Protein AF-C1EE44-F1 (afdb_monomer)

Secondary structure (DSSP, 8-state):
-EEEEES--SS--HHHHHHHHHTTS--EEEEETTEEEEE-SSHHHHHHHHHHHHHHHHHH-EETTEES-EEEE--HHHHHHHHHHHHHHHHHHHHHHHHHHHHHHHHHHHHHHHHHHHHHHHHTT-------------------------------------------SSHHHHHHHHHHHHHHHHHHHHHHHHHHHHHHHHHHHHHHHHHHHHHHHHHHHHHHHSSSS----PPPPP-------

Solvent-accessible surface area (backbone atoms only — not comparable to full-atom values): 15273 Å² total; per-residue (Å²): 67,46,38,30,37,36,55,42,63,82,82,67,61,65,64,48,62,44,58,76,54,48,78,55,43,76,69,48,77,50,83,51,86,34,32,36,36,42,35,28,87,45,56,68,42,43,52,56,43,48,67,59,45,50,58,51,27,68,72,68,33,38,57,69,85,39,61,67,46,44,79,47,79,44,54,67,68,60,57,51,54,51,52,50,49,52,52,50,52,52,49,53,51,49,53,54,48,51,53,53,49,51,54,51,48,54,54,48,50,57,51,48,54,54,49,56,55,54,55,58,60,59,67,78,63,81,79,72,92,72,87,69,86,75,80,85,83,84,80,91,80,86,88,81,92,79,89,81,88,80,86,83,86,75,85,78,86,88,74,88,81,84,90,81,94,78,84,92,77,76,59,66,64,57,52,51,54,52,50,54,54,52,52,54,55,51,51,54,56,50,54,57,54,53,62,59,50,58,69,58,53,54,57,57,51,52,53,53,54,56,55,52,55,57,52,53,58,57,56,54,59,59,57,64,66,69,67,77,78,75,78,79,82,80,77,80,85,81,84,81,75,89,83,87,138

InterPro domains:
  IPR000504 RNA recognition motif domain [PF00076] (3-51)
  IPR000504 RNA recognition motif domain [PS50102] (1-85)
  IPR012677 Nucleotide-binding alpha-beta plait domain superfamily [G3DSA:3.30.70.330] (1-121)
  IPR035979 RNA-binding domain superfamily [SSF54928] (2-53)

Mean predicted aligned error: 18.76 Å

Sequence (245 aa):
MSIYIGGLPPHVDEDRIVDPFKKFGPVTCRLCAGFAFIDYPEQHMADVAMDHIRPAVANDGNLGGYPGVTLSWGKRSIVLKYQEELAEKKRRDREREERRDREREERRERKAARRRRRSRSREGHGGRSRSRDKSRGGRSRSRGRNGGDRGRSGARSSSSESSSESDSESDSESESRRRKKRRRRNKKRRRSRSASSSRGSGETRRRRKHRRHRKRRRRSRSRSRSRSRSRPRSRSPERTRDDGD

Radius of gyration: 39.66 Å; Cα contacts (8 Å, |Δi|>4): 123; chains: 1; bounding box: 123×47×98 Å

Organism: Micromonas commoda (strain RCC299 / NOUM17 / CCMP2709) (NCBI:txid296587)

Foldseek 3Di:
DKKKKFQFAQDDDPCLQCVLLPVLHDWDWDDDRGMIIIDDPDPVSVVVSCVPVVVVCVVVCDRSRRHVMDMDDDDPVVVVVVVVVVVVVVVVVVVVVVVVVVVVVVVVVVVVVVVVVVVVVVVVPPPDPPPDDDDDDDDDDDDDDDDDDDDDDDDDDDDDDDDDDDDPDPCPVVVVVVVVVVVVVVVVVVVVVVVVVVVPPVVVVVVVVVVVVVVVVVVVVVVVVVVPPDDPDDDDDDDDDDDDD

Nearest PDB structures (foldseek)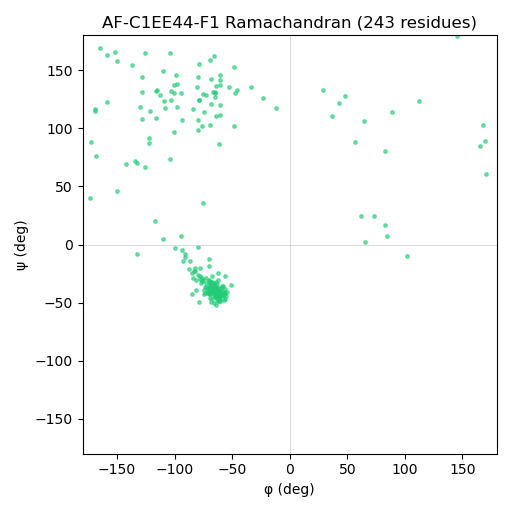:
  5lxy-assembly4_G  TM=7.646E-01  e=4.836E-03  Homo sapiens
  1lxn-assembly1_A  TM=4.469E-01  e=4.764E-02  Methanothermobacter thermautotrophicus
  8ee6-assembly1_A  TM=5.371E-01  e=2.441E-01  Homo sapiens
  8eeb-assembly1_A  TM=4.913E-01  e=2.782E-01  Homo sapiens
  3ig1-assembly1_B  TM=4.604E-01  e=8.452E-01  Human immunodeficiency virus type 1 BH10

pLDDT: mean 75.3, std 20.46, range [38.09, 98.38]

Structure (mmCIF, N/CA/C/O backbone):
data_AF-C1EE44-F1
#
_entry.id   AF-C1EE44-F1
#
loop_
_atom_site.group_PDB
_atom_site.id
_atom_site.type_symbol
_atom_site.label_atom_id
_atom_site.label_alt_id
_atom_site.label_comp_id
_atom_site.label_asym_id
_atom_site.label_entity_id
_atom_site.label_seq_id
_atom_site.pdbx_PDB_ins_code
_atom_site.Cartn_x
_atom_site.Cartn_y
_atom_site.Cartn_z
_atom_site.occupancy
_atom_site.B_iso_or_equiv
_atom_site.auth_seq_id
_atom_site.auth_comp_id
_atom_site.auth_asym_id
_atom_site.auth_atom_id
_atom_site.pdbx_PDB_model_num
ATOM 1 N N . MET A 1 1 ? 12.782 10.073 -14.402 1.00 91.06 1 MET A N 1
ATOM 2 C CA . MET A 1 1 ? 11.612 9.831 -15.291 1.00 91.06 1 MET A CA 1
ATOM 3 C C . MET A 1 1 ? 10.991 8.488 -14.920 1.00 91.06 1 MET A C 1
ATOM 5 O O . MET A 1 1 ? 11.724 7.642 -14.420 1.00 91.06 1 MET A O 1
ATOM 9 N N . S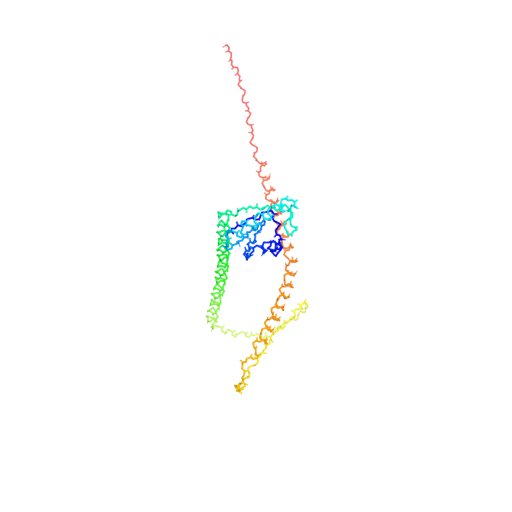ER A 1 2 ? 9.681 8.294 -15.109 1.00 93.56 2 SER A N 1
ATOM 10 C CA . SER A 1 2 ? 8.981 7.077 -14.657 1.00 93.56 2 SER A CA 1
ATOM 11 C C . SER A 1 2 ? 8.444 6.260 -15.833 1.00 93.56 2 SER A C 1
ATOM 13 O O . SER A 1 2 ? 7.765 6.807 -16.703 1.00 93.56 2 SER A O 1
ATOM 15 N N . ILE A 1 3 ? 8.679 4.951 -15.827 1.00 96.44 3 ILE A N 1
ATOM 16 C CA . ILE A 1 3 ? 8.092 3.981 -16.760 1.00 96.44 3 ILE A CA 1
ATOM 17 C C . ILE A 1 3 ? 6.929 3.280 -16.052 1.00 96.44 3 ILE A C 1
ATOM 19 O O . ILE A 1 3 ? 7.074 2.826 -14.918 1.00 96.44 3 ILE A O 1
ATOM 23 N N . TYR A 1 4 ? 5.770 3.209 -16.704 1.00 96.38 4 TYR A N 1
ATOM 24 C CA . TYR A 1 4 ? 4.595 2.479 -16.231 1.00 96.38 4 TYR A CA 1
ATOM 25 C C . TYR A 1 4 ? 4.554 1.075 -16.832 1.00 96.38 4 TYR A C 1
ATOM 27 O O . TYR A 1 4 ? 4.622 0.903 -18.051 1.00 96.38 4 TYR A O 1
ATOM 35 N N . ILE A 1 5 ? 4.366 0.091 -15.957 1.00 96.38 5 ILE A N 1
ATOM 36 C CA . ILE A 1 5 ? 4.226 -1.325 -16.284 1.00 96.38 5 ILE A CA 1
ATOM 37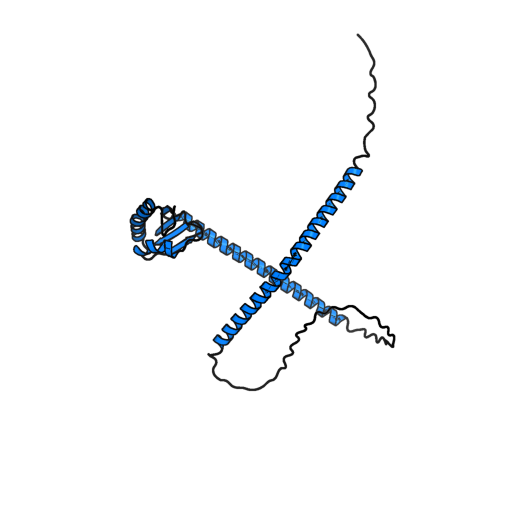 C C . ILE A 1 5 ? 2.820 -1.761 -15.867 1.00 96.38 5 ILE A C 1
ATOM 39 O O . ILE A 1 5 ? 2.525 -1.834 -14.677 1.00 96.38 5 ILE A O 1
ATOM 43 N N . GLY A 1 6 ? 1.944 -2.026 -16.832 1.00 95.44 6 GLY A N 1
ATOM 44 C CA . GLY A 1 6 ? 0.571 -2.497 -16.612 1.00 95.44 6 GLY A CA 1
ATOM 45 C C . GLY A 1 6 ? 0.403 -3.990 -16.899 1.00 95.44 6 GLY A C 1
ATOM 46 O O . GLY A 1 6 ? 1.250 -4.595 -17.550 1.00 95.44 6 GLY A O 1
ATOM 47 N N . GLY A 1 7 ? -0.702 -4.580 -16.432 1.00 94.81 7 GLY A N 1
ATOM 48 C CA . GLY A 1 7 ? -1.042 -5.985 -16.713 1.00 94.81 7 GLY A CA 1
ATOM 49 C C . GLY A 1 7 ? -0.355 -7.001 -15.796 1.00 94.81 7 GLY A C 1
ATOM 50 O O . GLY A 1 7 ? -0.313 -8.188 -16.101 1.00 94.81 7 GLY A O 1
ATOM 51 N N . LEU A 1 8 ? 0.186 -6.554 -14.663 1.00 95.75 8 LEU A N 1
ATOM 52 C CA . LEU A 1 8 ? 0.893 -7.420 -13.724 1.00 95.75 8 LEU A CA 1
ATOM 53 C C . LEU A 1 8 ? -0.089 -8.211 -12.835 1.00 95.75 8 LEU A C 1
ATOM 55 O O . LEU A 1 8 ? -1.116 -7.668 -12.424 1.00 95.75 8 LEU A O 1
ATOM 59 N N . PRO A 1 9 ? 0.203 -9.473 -12.469 1.00 94.06 9 PRO A N 1
ATOM 60 C CA . PRO A 1 9 ? -0.603 -10.189 -11.483 1.00 94.06 9 PRO A CA 1
ATOM 61 C C . PRO A 1 9 ? -0.517 -9.554 -10.075 1.00 94.06 9 PRO A C 1
ATOM 63 O O . PRO A 1 9 ? 0.397 -8.789 -9.773 1.00 94.06 9 PRO A O 1
ATOM 66 N N . PRO A 1 10 ? -1.452 -9.865 -9.154 1.00 89.44 10 PRO A N 1
ATOM 67 C CA . PRO A 1 10 ? -1.475 -9.273 -7.808 1.00 89.44 10 PRO A CA 1
ATOM 68 C C . PRO A 1 10 ? -0.330 -9.740 -6.890 1.00 89.44 10 PRO A C 1
ATOM 70 O O . PRO A 1 10 ? -0.128 -9.166 -5.820 1.00 89.44 10 PRO A O 1
ATOM 73 N N . HIS A 1 11 ? 0.391 -10.793 -7.277 1.00 91.19 11 HIS A N 1
ATOM 74 C CA . HIS A 1 11 ? 1.482 -11.402 -6.516 1.00 91.19 11 HIS A CA 1
ATOM 75 C C . HIS A 1 11 ? 2.737 -11.470 -7.383 1.00 91.19 11 HIS A C 1
ATOM 77 O O . HIS A 1 11 ? 3.157 -12.548 -7.798 1.00 91.19 11 HIS A O 1
ATOM 83 N N . VAL A 1 12 ? 3.279 -10.300 -7.709 1.00 94.50 12 VAL A N 1
ATOM 84 C CA . VAL A 1 12 ? 4.524 -10.190 -8.469 1.00 94.50 12 VAL A CA 1
ATOM 85 C C . VAL A 1 12 ? 5.698 -9.962 -7.533 1.00 94.50 12 VAL A C 1
ATOM 87 O O . VAL A 1 12 ? 5.599 -9.180 -6.587 1.00 94.50 12 VAL A O 1
ATOM 90 N N . ASP A 1 13 ? 6.800 -10.642 -7.829 1.00 95.38 13 ASP A N 1
ATOM 91 C CA . ASP A 1 13 ? 8.081 -10.434 -7.173 1.00 95.38 13 ASP A CA 1
ATOM 92 C C . ASP A 1 13 ? 8.754 -9.187 -7.757 1.00 95.38 13 ASP A C 1
ATOM 94 O O . ASP A 1 13 ? 8.960 -9.085 -8.969 1.00 95.38 13 ASP A O 1
ATOM 98 N N . GLU A 1 14 ? 9.106 -8.239 -6.889 1.00 95.69 14 GLU A N 1
ATOM 99 C CA . GLU A 1 14 ? 9.746 -6.979 -7.278 1.00 95.69 14 GLU A CA 1
ATOM 100 C C . GLU A 1 14 ? 11.060 -7.222 -8.029 1.00 95.69 14 GLU A C 1
ATOM 102 O O . GLU A 1 14 ? 11.273 -6.635 -9.088 1.00 95.69 14 GLU A O 1
ATOM 107 N N . ASP A 1 15 ? 11.886 -8.155 -7.552 1.00 96.19 15 ASP A N 1
ATOM 108 C CA . ASP A 1 15 ? 13.186 -8.470 -8.151 1.00 96.19 15 ASP A CA 1
ATOM 109 C C . ASP A 1 15 ? 13.059 -8.901 -9.618 1.00 96.19 15 ASP A C 1
ATOM 111 O O . ASP A 1 15 ? 13.807 -8.432 -10.473 1.00 96.19 15 ASP A O 1
ATOM 115 N N . ARG A 1 16 ? 12.033 -9.696 -9.953 1.00 95.19 16 ARG A N 1
ATOM 116 C CA . ARG A 1 16 ? 11.800 -10.170 -11.328 1.00 95.19 16 ARG A CA 1
ATOM 117 C C . ARG A 1 16 ? 11.444 -9.053 -12.297 1.00 95.19 16 ARG A C 1
AT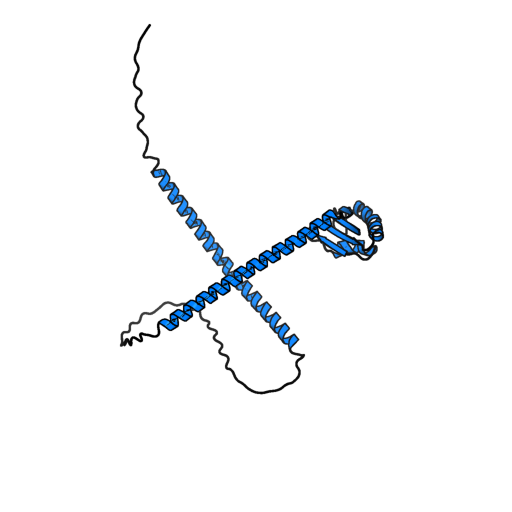OM 119 O O . ARG A 1 16 ? 11.774 -9.146 -13.478 1.00 95.19 16 ARG A O 1
ATOM 126 N N . ILE A 1 17 ? 10.744 -8.025 -11.816 1.00 96.19 17 ILE A N 1
ATOM 127 C CA . ILE A 1 17 ? 10.472 -6.836 -12.625 1.00 96.19 17 ILE A CA 1
ATOM 128 C C . ILE A 1 17 ? 11.736 -6.001 -12.737 1.00 96.19 17 ILE A C 1
ATOM 130 O O . ILE A 1 17 ? 12.012 -5.490 -13.808 1.00 96.19 17 ILE A O 1
ATOM 134 N N . VAL A 1 18 ? 12.476 -5.832 -11.644 1.00 97.06 18 VAL A N 1
ATOM 135 C CA . VAL A 1 18 ? 13.564 -4.859 -11.539 1.00 97.06 18 VAL A CA 1
ATOM 136 C C . VAL A 1 18 ? 14.837 -5.315 -12.255 1.00 97.06 18 VAL A C 1
ATOM 138 O O . VAL A 1 18 ? 15.556 -4.483 -12.809 1.00 97.06 18 VAL A O 1
ATOM 141 N N . ASP A 1 19 ? 15.119 -6.615 -12.284 1.00 96.69 19 ASP A N 1
ATOM 142 C CA . ASP A 1 19 ? 16.362 -7.166 -12.834 1.00 96.69 19 ASP A CA 1
ATOM 143 C C . ASP A 1 19 ? 16.630 -6.800 -14.308 1.00 96.69 19 ASP A C 1
ATOM 145 O O . ASP A 1 19 ? 17.756 -6.396 -14.615 1.00 96.69 19 ASP A O 1
ATOM 149 N N . PRO A 1 20 ? 15.643 -6.834 -15.227 1.00 96.12 20 PRO A N 1
ATOM 150 C CA . PRO A 1 20 ? 15.817 -6.317 -16.585 1.00 96.12 20 PRO A CA 1
ATOM 151 C C . PRO A 1 20 ? 16.196 -4.830 -16.647 1.00 96.12 20 PRO A C 1
ATOM 153 O O . PRO A 1 20 ? 16.980 -4.439 -17.508 1.00 96.12 20 PRO A O 1
ATOM 156 N N . PHE A 1 21 ? 15.670 -4.007 -15.736 1.00 97.12 21 PHE A N 1
ATOM 157 C CA . PHE A 1 21 ? 15.845 -2.549 -15.745 1.00 97.12 21 PHE A CA 1
ATOM 158 C C . PHE A 1 21 ? 17.154 -2.099 -15.086 1.00 97.12 21 PHE A C 1
ATOM 160 O O . PHE A 1 21 ? 17.732 -1.095 -15.507 1.00 97.12 21 PHE A O 1
ATOM 167 N N . LYS A 1 22 ? 17.668 -2.861 -14.109 1.00 97.06 22 LYS A N 1
ATOM 168 C CA . LYS A 1 22 ? 18.960 -2.596 -13.443 1.00 97.06 22 LYS A CA 1
ATOM 169 C C . LYS A 1 22 ? 20.136 -2.504 -14.421 1.00 97.06 22 LYS A C 1
ATOM 171 O O . LYS A 1 22 ? 21.109 -1.818 -14.129 1.00 97.06 22 LYS A O 1
ATOM 176 N N . LYS A 1 23 ? 20.050 -3.165 -15.582 1.00 97.06 23 LYS A N 1
ATOM 177 C CA . LYS A 1 23 ? 21.093 -3.139 -16.623 1.00 97.06 23 LYS A CA 1
ATOM 178 C C . LYS A 1 23 ? 21.334 -1.743 -17.206 1.00 97.06 23 LYS A C 1
ATOM 180 O O . LYS A 1 23 ? 22.420 -1.484 -17.704 1.00 97.06 23 LYS A O 1
ATOM 185 N N . PHE A 1 24 ? 20.335 -0.865 -17.132 1.00 97.31 24 PHE A N 1
ATOM 186 C CA . PHE A 1 24 ? 20.379 0.481 -17.706 1.00 97.31 24 PHE A CA 1
ATOM 187 C C . PHE A 1 24 ? 20.693 1.572 -16.670 1.00 97.31 24 PHE A C 1
ATOM 189 O O . PHE A 1 24 ? 20.804 2.738 -17.032 1.00 97.31 24 PHE A O 1
ATOM 196 N N . GLY A 1 25 ? 20.826 1.217 -15.387 1.00 96.88 25 GLY A N 1
ATOM 197 C CA . GLY A 1 25 ? 21.155 2.160 -14.318 1.00 96.88 25 GLY A CA 1
ATOM 198 C C . GLY A 1 25 ? 20.488 1.834 -12.977 1.00 96.88 25 GLY A C 1
ATOM 199 O O . GLY A 1 25 ? 19.731 0.864 -12.866 1.00 96.88 25 GLY A O 1
ATOM 200 N N . PRO A 1 26 ? 20.753 2.644 -11.934 1.00 97.31 26 PRO A N 1
ATOM 201 C CA . PRO A 1 26 ? 20.081 2.515 -10.648 1.00 97.31 26 PRO A CA 1
ATOM 202 C C . PRO A 1 26 ? 18.594 2.853 -10.791 1.00 97.31 26 PRO A C 1
ATOM 204 O O . PRO A 1 26 ? 18.223 3.887 -11.348 1.00 97.31 26 PRO A O 1
ATOM 207 N N . VAL A 1 27 ? 17.740 1.982 -10.257 1.00 97.38 27 VAL A N 1
ATOM 208 C CA . VAL A 1 27 ? 16.283 2.082 -10.390 1.00 97.38 27 VAL A CA 1
ATOM 209 C C . VAL A 1 27 ? 15.595 2.006 -9.040 1.00 97.38 27 VAL A C 1
ATOM 211 O O . VAL A 1 27 ? 16.000 1.248 -8.160 1.00 97.38 27 VAL A O 1
ATOM 214 N N . THR A 1 28 ? 14.516 2.770 -8.893 1.00 96.69 28 THR A N 1
ATOM 215 C CA . THR A 1 28 ? 13.577 2.630 -7.776 1.00 96.69 28 THR A CA 1
ATOM 216 C C . THR A 1 28 ? 12.276 2.047 -8.307 1.00 96.69 28 THR A C 1
ATOM 218 O O . THR A 1 28 ? 11.675 2.607 -9.223 1.00 96.69 28 THR A O 1
ATOM 221 N N . CYS A 1 29 ? 11.834 0.924 -7.745 1.00 95.88 29 CYS A N 1
ATOM 222 C CA . CYS A 1 29 ? 10.582 0.286 -8.131 1.00 95.88 29 CYS A CA 1
ATOM 223 C C . CYS A 1 29 ? 9.478 0.616 -7.132 1.00 95.88 29 CYS A C 1
ATOM 225 O O . CYS A 1 29 ? 9.673 0.606 -5.917 1.00 95.88 29 CYS A O 1
ATOM 227 N N . ARG A 1 30 ? 8.288 0.909 -7.651 1.00 94.12 30 ARG A N 1
ATOM 228 C CA . ARG A 1 30 ? 7.075 1.101 -6.858 1.00 94.12 30 ARG A CA 1
ATOM 229 C C . ARG A 1 30 ? 6.023 0.114 -7.332 1.00 94.12 30 ARG A C 1
ATOM 231 O O . ARG A 1 30 ? 5.261 0.394 -8.260 1.00 94.12 30 ARG A O 1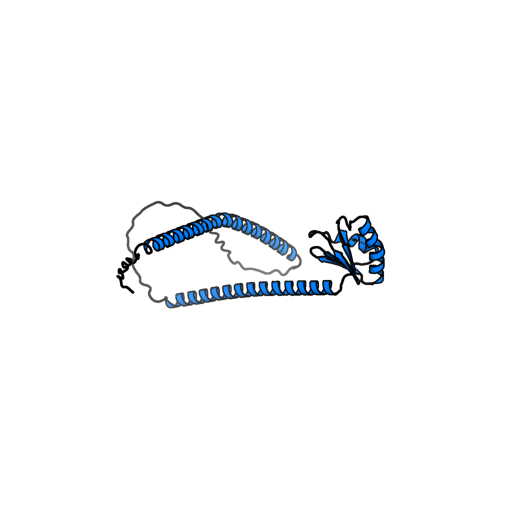
ATOM 238 N N . LEU A 1 31 ? 5.992 -1.048 -6.683 1.00 94.44 31 LEU A N 1
ATOM 239 C CA . LEU A 1 31 ? 5.031 -2.106 -6.974 1.00 94.44 31 LEU A CA 1
ATOM 240 C C . LEU A 1 31 ? 3.645 -1.756 -6.416 1.00 94.44 31 LEU A C 1
ATOM 242 O O . LEU A 1 31 ? 3.490 -1.413 -5.241 1.00 94.44 31 LEU A O 1
ATOM 246 N N . CYS A 1 32 ? 2.625 -1.868 -7.261 1.00 90.75 32 CYS A N 1
ATOM 247 C CA . CYS A 1 32 ? 1.224 -1.679 -6.908 1.00 90.75 32 CYS A CA 1
ATOM 248 C C . CYS A 1 32 ? 0.412 -2.914 -7.331 1.00 90.75 32 CYS A C 1
ATOM 250 O O . CYS A 1 32 ? 0.863 -3.754 -8.108 1.00 90.75 32 CYS A O 1
ATOM 252 N N . ALA A 1 33 ? -0.808 -3.057 -6.813 1.00 90.19 33 ALA A N 1
ATOM 253 C CA . ALA A 1 33 ? -1.664 -4.179 -7.188 1.00 90.19 33 ALA A CA 1
ATOM 254 C C . ALA A 1 33 ? -2.124 -4.034 -8.650 1.00 90.19 33 ALA A C 1
ATOM 256 O O . ALA A 1 33 ? -3.024 -3.246 -8.936 1.00 90.19 33 ALA A O 1
ATOM 257 N N . GLY A 1 34 ? -1.509 -4.793 -9.561 1.00 93.50 34 GLY A N 1
ATOM 258 C CA . GLY A 1 34 ? -1.857 -4.807 -10.987 1.00 93.50 34 GLY A CA 1
ATOM 259 C C . GLY A 1 34 ? -0.922 -4.015 -11.907 1.00 93.50 34 GLY A C 1
ATOM 260 O O . GLY A 1 34 ? -1.037 -4.112 -13.129 1.00 93.50 34 GLY A O 1
ATOM 261 N N . PHE A 1 35 ? -0.010 -3.219 -11.344 1.00 95.00 35 PHE A N 1
ATOM 262 C CA . PHE A 1 35 ? 0.911 -2.378 -12.108 1.00 95.00 35 PHE A CA 1
ATOM 263 C C . PHE A 1 35 ? 2.145 -1.993 -11.284 1.00 95.00 35 PHE A C 1
ATOM 265 O O . PHE A 1 35 ? 2.139 -2.078 -10.058 1.00 95.00 35 PHE A O 1
ATOM 272 N N . ALA A 1 36 ? 3.198 -1.530 -11.946 1.00 96.12 36 ALA A N 1
ATOM 273 C CA . ALA A 1 36 ? 4.413 -1.047 -11.307 1.00 96.12 36 ALA A CA 1
ATOM 274 C C . ALA A 1 36 ? 4.904 0.240 -11.971 1.00 96.12 36 ALA A C 1
ATOM 276 O O . ALA A 1 36 ? 4.630 0.495 -13.146 1.00 96.12 36 ALA A O 1
ATOM 277 N N . PHE A 1 37 ? 5.644 1.039 -11.208 1.00 96.31 37 PHE A N 1
ATOM 278 C CA . PHE A 1 37 ? 6.406 2.165 -11.734 1.00 96.31 37 PHE A CA 1
ATOM 279 C C . PHE A 1 37 ? 7.896 1.933 -11.516 1.00 96.31 37 PHE A C 1
ATOM 281 O O . PHE A 1 37 ? 8.302 1.593 -10.405 1.00 96.31 37 PHE A O 1
ATOM 288 N N . ILE A 1 38 ? 8.689 2.149 -12.562 1.00 97.06 38 ILE A N 1
ATOM 289 C CA . ILE A 1 38 ? 10.151 2.150 -12.497 1.00 97.06 38 ILE A CA 1
ATOM 290 C C . ILE A 1 38 ? 10.629 3.584 -12.662 1.00 97.06 38 ILE A C 1
ATOM 292 O O . ILE A 1 38 ? 10.380 4.207 -13.694 1.00 97.06 38 ILE A O 1
ATOM 296 N N . ASP A 1 39 ? 11.291 4.109 -11.639 1.00 96.31 39 ASP A N 1
ATOM 297 C CA . ASP A 1 39 ? 11.861 5.447 -11.648 1.00 96.31 39 ASP A CA 1
ATOM 298 C C . ASP A 1 39 ? 13.369 5.380 -11.867 1.00 96.31 39 ASP A C 1
ATOM 300 O O . ASP A 1 39 ? 14.092 4.755 -11.087 1.00 96.31 39 ASP A O 1
ATOM 304 N N . TYR A 1 40 ? 13.826 6.082 -12.902 1.00 97.38 40 TYR A N 1
ATOM 305 C CA . TYR A 1 40 ? 15.238 6.381 -13.119 1.00 97.38 40 TYR A CA 1
ATOM 306 C C . TYR A 1 40 ? 15.569 7.792 -12.623 1.00 97.38 40 TYR A C 1
ATOM 308 O O . TYR A 1 40 ? 14.724 8.695 -12.773 1.00 97.38 40 TYR A O 1
ATOM 316 N N . PRO A 1 41 ? 16.786 8.009 -12.084 1.00 96.88 41 PRO A N 1
ATOM 317 C CA . PRO A 1 41 ? 17.240 9.340 -11.688 1.00 96.88 41 PRO A CA 1
ATOM 318 C C . PRO A 1 41 ? 17.338 10.269 -12.899 1.00 96.88 41 PRO A C 1
ATOM 320 O O . PRO A 1 41 ? 16.876 11.406 -12.844 1.00 96.88 41 PRO A O 1
ATOM 323 N N . GLU A 1 42 ? 17.843 9.754 -14.019 1.00 97.44 42 GLU A N 1
ATOM 324 C CA . GLU A 1 42 ? 18.053 10.512 -15.246 1.00 97.44 42 GLU A CA 1
ATOM 325 C C . GLU A 1 42 ? 17.074 10.095 -16.346 1.00 97.44 42 GLU A C 1
ATOM 327 O O . GLU A 1 42 ? 16.614 8.953 -16.400 1.00 97.44 42 GLU A O 1
ATOM 332 N N . GLN A 1 43 ? 16.714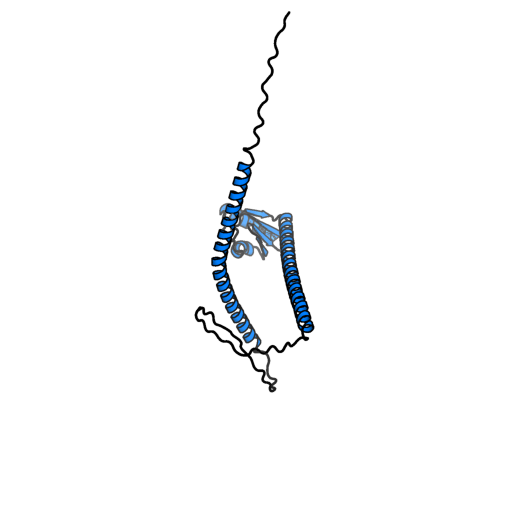 11.040 -17.218 1.00 95.38 43 GLN A N 1
ATOM 333 C CA . GLN A 1 43 ? 15.773 10.777 -18.310 1.00 95.38 43 GLN A CA 1
ATOM 334 C C . GLN A 1 43 ? 16.387 9.876 -19.385 1.00 95.38 43 GLN A C 1
ATOM 336 O O . GLN A 1 43 ? 15.741 8.919 -19.798 1.00 95.38 43 GLN A O 1
ATOM 341 N N . HIS A 1 44 ? 17.647 10.125 -19.749 1.00 97.25 44 HIS A N 1
ATOM 342 C CA . HIS A 1 44 ? 18.342 9.377 -20.793 1.00 97.25 44 HIS A CA 1
ATOM 343 C C . HIS A 1 44 ? 18.369 7.861 -20.506 1.00 97.25 44 HIS A C 1
ATOM 345 O O . HIS A 1 44 ? 18.164 7.055 -21.406 1.00 97.25 44 HIS A O 1
ATOM 351 N N . MET A 1 45 ? 18.537 7.459 -19.237 1.00 97.75 45 MET A N 1
ATOM 352 C CA . MET A 1 45 ? 18.517 6.048 -18.825 1.00 97.75 45 MET A CA 1
ATOM 353 C C . MET A 1 45 ? 17.148 5.400 -19.054 1.00 97.75 45 MET A C 1
ATOM 355 O O . MET A 1 45 ? 17.065 4.241 -19.457 1.00 97.75 45 MET A O 1
ATOM 359 N N . ALA A 1 46 ? 16.068 6.146 -18.801 1.00 97.06 46 ALA A N 1
ATOM 360 C CA . ALA A 1 46 ? 14.711 5.658 -19.012 1.00 97.06 46 ALA A CA 1
ATOM 361 C C . ALA A 1 46 ? 14.384 5.511 -20.504 1.00 97.06 46 ALA A C 1
ATOM 363 O O . ALA A 1 46 ? 13.693 4.563 -20.871 1.00 97.06 46 ALA A O 1
ATOM 364 N N . ASP A 1 47 ? 14.885 6.425 -21.341 1.00 97.19 47 ASP A N 1
ATOM 365 C CA . ASP A 1 47 ? 14.721 6.378 -22.798 1.00 97.19 47 ASP A CA 1
ATOM 366 C C . ASP A 1 47 ? 15.421 5.136 -23.369 1.00 97.19 47 ASP A C 1
ATOM 368 O O . ASP A 1 47 ? 14.765 4.291 -23.977 1.00 97.19 47 ASP A O 1
ATOM 372 N N . VAL A 1 48 ? 16.700 4.930 -23.027 1.00 97.94 48 VAL A N 1
ATOM 373 C CA . VAL A 1 48 ? 17.468 3.737 -23.434 1.00 97.94 48 VAL A CA 1
ATOM 374 C C . VAL A 1 48 ? 16.796 2.445 -22.950 1.00 97.94 48 VAL A C 1
ATOM 376 O O . VAL A 1 48 ? 16.656 1.485 -23.709 1.00 97.94 48 VAL A O 1
ATOM 379 N N . ALA A 1 49 ? 16.325 2.408 -21.699 1.00 97.75 49 ALA A N 1
ATOM 380 C CA . ALA A 1 49 ? 15.613 1.245 -21.174 1.00 97.75 49 ALA A CA 1
ATOM 381 C C . ALA A 1 49 ? 14.310 0.961 -21.946 1.00 97.75 49 ALA A C 1
ATOM 383 O O . ALA A 1 49 ? 14.014 -0.199 -22.244 1.00 97.75 49 ALA A O 1
ATOM 384 N N . MET A 1 50 ? 13.531 1.992 -22.290 1.00 96.88 50 MET A N 1
ATOM 385 C CA . MET A 1 50 ? 12.305 1.829 -23.078 1.00 96.88 50 MET A CA 1
ATOM 386 C C . MET A 1 50 ? 12.591 1.347 -24.498 1.00 96.88 50 MET A C 1
ATOM 388 O O . MET A 1 50 ? 11.876 0.462 -24.971 1.00 96.88 50 MET A O 1
ATOM 392 N N . ASP A 1 51 ? 13.634 1.863 -25.145 1.00 97.56 51 ASP A N 1
ATOM 393 C CA . ASP A 1 51 ? 13.999 1.489 -26.514 1.00 97.56 51 ASP A CA 1
ATOM 394 C C . ASP A 1 51 ? 14.422 0.019 -26.620 1.00 97.56 51 ASP A C 1
ATOM 396 O O . ASP A 1 51 ? 14.069 -0.657 -27.585 1.00 97.56 51 ASP A O 1
ATOM 400 N N . HIS A 1 52 ? 15.098 -0.519 -25.600 1.00 96.81 52 HIS A N 1
ATOM 401 C CA . HIS A 1 52 ? 15.507 -1.926 -25.581 1.00 96.81 52 HIS A CA 1
ATOM 402 C C . HIS A 1 52 ? 14.422 -2.884 -25.069 1.00 96.81 52 HIS A C 1
ATOM 404 O O . HIS A 1 52 ? 14.238 -3.967 -25.628 1.00 96.81 52 HIS A O 1
ATOM 410 N N . ILE A 1 53 ? 13.702 -2.530 -24.000 1.00 96.44 53 ILE A N 1
ATOM 411 C CA . ILE A 1 53 ? 12.777 -3.463 -23.336 1.00 96.44 53 ILE A CA 1
ATOM 412 C C . ILE A 1 53 ? 11.432 -3.529 -24.062 1.00 96.44 53 ILE A C 1
ATOM 414 O O . ILE A 1 53 ? 10.845 -4.604 -24.177 1.00 96.44 53 ILE A O 1
ATOM 418 N N . ARG A 1 54 ? 10.918 -2.401 -24.561 1.00 95.31 54 ARG A N 1
ATOM 419 C CA . ARG A 1 54 ? 9.604 -2.358 -25.213 1.00 95.31 54 ARG A CA 1
ATOM 420 C C . ARG A 1 54 ? 9.478 -3.316 -26.408 1.00 95.31 54 ARG A C 1
ATOM 422 O O . ARG A 1 54 ? 8.475 -4.029 -26.436 1.00 95.31 54 ARG A O 1
ATOM 429 N N . PRO A 1 55 ? 10.428 -3.383 -27.364 1.00 95.69 55 PRO A N 1
ATOM 430 C CA . PRO A 1 55 ? 10.336 -4.348 -28.459 1.00 95.69 55 PRO A CA 1
ATOM 431 C C . PRO A 1 55 ? 10.477 -5.795 -27.972 1.00 95.69 55 PRO A C 1
ATOM 433 O O . PRO A 1 55 ? 9.742 -6.657 -28.441 1.00 95.69 55 PRO A O 1
ATOM 436 N N . ALA A 1 56 ? 11.340 -6.063 -26.985 1.00 93.31 56 ALA A N 1
ATOM 437 C CA . ALA A 1 56 ? 11.488 -7.403 -26.412 1.00 93.31 56 ALA A CA 1
ATOM 438 C C . ALA A 1 56 ? 10.173 -7.902 -25.785 1.00 93.31 56 ALA A C 1
ATOM 440 O O . ALA A 1 56 ? 9.725 -9.010 -26.063 1.00 93.31 56 ALA A O 1
ATOM 441 N N . VAL A 1 57 ? 9.492 -7.049 -25.014 1.00 93.81 57 VAL A N 1
ATOM 442 C CA . VAL A 1 57 ? 8.191 -7.386 -24.415 1.00 93.81 57 VAL A CA 1
ATOM 443 C C . VAL A 1 57 ? 7.087 -7.506 -25.463 1.00 93.81 57 VAL A C 1
ATOM 445 O O . VAL A 1 57 ? 6.184 -8.317 -25.286 1.00 93.81 57 VAL A O 1
ATOM 448 N N . ALA A 1 58 ? 7.140 -6.742 -26.556 1.00 91.25 58 ALA A N 1
ATOM 449 C CA . ALA A 1 58 ? 6.175 -6.878 -27.647 1.00 91.25 58 ALA A CA 1
ATOM 450 C C . ALA A 1 58 ? 6.313 -8.221 -28.386 1.00 91.25 58 ALA A C 1
ATOM 452 O O . ALA A 1 58 ? 5.300 -8.800 -28.771 1.00 91.25 58 ALA A O 1
ATOM 453 N N . ASN A 1 59 ? 7.543 -8.718 -28.547 1.00 91.12 59 ASN A N 1
ATOM 454 C CA . ASN A 1 59 ? 7.825 -9.974 -29.242 1.00 91.12 59 ASN A CA 1
ATOM 455 C C . ASN A 1 59 ? 7.545 -11.198 -28.363 1.00 91.12 59 ASN A C 1
ATOM 457 O O . ASN A 1 59 ? 6.833 -12.109 -28.777 1.00 91.12 59 ASN A O 1
ATOM 461 N N . ASP A 1 60 ? 8.069 -11.203 -27.137 1.00 89.56 60 ASP A N 1
ATOM 462 C CA . ASP A 1 60 ? 7.964 -12.359 -26.240 1.00 89.56 60 ASP A CA 1
ATOM 463 C C . ASP A 1 60 ? 6.664 -12.350 -25.423 1.00 89.56 60 ASP A C 1
ATOM 465 O O . ASP A 1 60 ? 6.318 -13.339 -24.775 1.00 89.56 60 ASP A O 1
ATOM 469 N N . GLY A 1 61 ? 5.964 -11.210 -25.385 1.00 84.69 61 GLY A N 1
ATOM 470 C CA . GLY A 1 61 ? 4.768 -10.992 -24.569 1.00 84.69 61 GLY A CA 1
ATOM 471 C C . GLY A 1 61 ? 5.025 -11.024 -23.060 1.00 84.69 61 GLY A C 1
ATOM 472 O O . GLY A 1 61 ? 4.076 -10.900 -22.282 1.00 84.69 61 GLY A O 1
ATOM 473 N N . ASN A 1 62 ? 6.284 -11.194 -22.645 1.00 90.88 62 ASN A N 1
ATOM 474 C CA . ASN A 1 62 ? 6.663 -11.573 -21.294 1.00 90.88 62 ASN A CA 1
ATOM 475 C C . ASN A 1 62 ? 7.707 -10.610 -20.719 1.00 90.88 62 ASN A C 1
ATOM 477 O O . ASN A 1 62 ? 8.750 -10.373 -21.320 1.00 90.88 62 ASN A O 1
ATOM 481 N N . LEU A 1 63 ? 7.472 -10.120 -19.500 1.00 93.69 63 LEU A N 1
ATOM 482 C CA . LEU A 1 63 ? 8.457 -9.360 -18.725 1.00 93.69 63 LEU A CA 1
ATOM 483 C C . LEU A 1 63 ? 8.710 -10.084 -17.401 1.00 93.69 63 LEU A C 1
ATOM 485 O O . LEU A 1 63 ? 7.794 -10.235 -16.596 1.00 93.69 63 LEU A O 1
ATOM 489 N N . GLY A 1 64 ? 9.928 -10.588 -17.183 1.00 89.06 64 GLY A N 1
ATOM 490 C CA . GLY A 1 64 ? 10.263 -11.328 -15.954 1.00 89.06 64 GLY A CA 1
ATOM 491 C C . GLY A 1 64 ? 9.449 -12.620 -15.755 1.00 89.06 64 GLY A C 1
ATOM 492 O O . GLY A 1 64 ? 9.250 -13.067 -14.625 1.00 89.06 64 GLY A O 1
ATOM 493 N N . GLY A 1 65 ? 8.942 -13.202 -16.849 1.00 92.44 65 GLY A N 1
ATOM 494 C CA . GLY A 1 65 ? 8.068 -14.379 -16.833 1.00 92.44 65 GLY A CA 1
ATOM 495 C C . GLY A 1 65 ? 6.580 -14.077 -16.617 1.00 92.44 65 GLY A C 1
ATOM 496 O O . GLY A 1 65 ? 5.802 -15.014 -16.449 1.00 92.44 65 GLY A O 1
ATOM 497 N N . TYR A 1 66 ? 6.172 -12.804 -16.619 1.00 93.69 66 TYR A N 1
ATOM 498 C CA . TYR A 1 66 ? 4.764 -12.410 -16.558 1.00 93.69 66 TYR A CA 1
ATOM 499 C C . TYR A 1 66 ? 4.233 -12.088 -17.962 1.00 93.69 66 TYR A C 1
ATOM 501 O O . TYR A 1 66 ? 4.763 -11.163 -18.585 1.00 93.69 66 TYR A O 1
ATOM 509 N N . PRO A 1 67 ? 3.218 -12.821 -18.460 1.00 94.19 67 PRO A N 1
ATOM 510 C CA . PRO A 1 67 ? 2.645 -12.588 -19.781 1.00 94.19 67 PRO A CA 1
ATOM 511 C C . PRO A 1 67 ? 1.672 -11.406 -19.800 1.00 94.19 67 PRO A C 1
ATOM 513 O O . PRO A 1 67 ? 1.050 -11.085 -18.787 1.00 94.19 67 PRO A O 1
ATOM 516 N N . GLY A 1 68 ? 1.493 -10.799 -20.976 1.00 93.19 68 GLY A N 1
ATOM 517 C CA . GLY A 1 68 ? 0.474 -9.768 -21.216 1.00 93.19 68 GLY A CA 1
ATOM 518 C C . GLY A 1 68 ? 0.794 -8.413 -20.580 1.00 93.19 68 GLY A C 1
ATOM 519 O O . GLY A 1 68 ? -0.111 -7.630 -20.289 1.00 93.19 68 GLY A O 1
ATOM 520 N N . VAL A 1 69 ? 2.076 -8.144 -20.337 1.00 95.75 69 VAL A N 1
ATOM 521 C CA . VAL A 1 69 ? 2.534 -6.903 -19.711 1.00 95.75 69 VAL A CA 1
ATOM 522 C C . VAL A 1 69 ? 2.603 -5.778 -20.741 1.00 95.75 69 VAL A C 1
ATOM 524 O O . VAL A 1 69 ? 3.119 -5.948 -21.842 1.00 95.75 69 VAL A O 1
ATOM 527 N N . THR A 1 70 ? 2.117 -4.594 -20.369 1.00 95.25 70 THR A N 1
ATOM 528 C CA . THR A 1 70 ? 2.145 -3.399 -21.225 1.00 95.25 70 THR A CA 1
ATOM 529 C C . THR A 1 70 ? 3.084 -2.343 -20.659 1.00 95.25 70 THR A C 1
ATOM 531 O O . THR A 1 70 ? 2.932 -1.944 -19.502 1.00 95.25 70 THR A O 1
ATOM 534 N N . LEU A 1 71 ? 4.001 -1.835 -21.482 1.00 95.88 71 LEU A N 1
ATOM 535 C CA . LEU A 1 71 ? 4.934 -0.763 -21.127 1.00 95.88 71 LEU A CA 1
ATOM 536 C C . LEU A 1 71 ? 4.488 0.568 -21.732 1.00 95.88 71 LEU A C 1
ATOM 538 O O . LEU A 1 71 ? 4.184 0.654 -22.922 1.00 95.88 71 LEU A O 1
ATOM 542 N N . SER A 1 72 ? 4.471 1.624 -20.923 1.00 95.69 72 SER A N 1
ATOM 543 C CA . SER A 1 72 ? 4.214 2.987 -21.398 1.00 95.69 72 SER A CA 1
ATOM 544 C C . SER A 1 72 ? 4.900 4.021 -20.514 1.00 95.69 72 SER A C 1
ATOM 546 O O . SER A 1 72 ? 5.331 3.726 -19.401 1.00 95.69 72 SER A O 1
ATOM 548 N N . TRP A 1 73 ? 4.989 5.258 -20.992 1.00 95.88 73 TRP A N 1
ATOM 549 C CA . TRP A 1 73 ? 5.494 6.361 -20.184 1.00 95.88 73 TRP A CA 1
ATOM 550 C C . TRP A 1 73 ? 4.571 6.653 -18.998 1.00 95.88 73 TRP A C 1
ATOM 552 O O . TRP A 1 73 ? 3.352 6.791 -19.146 1.00 95.88 73 TRP A O 1
ATOM 562 N N . GLY A 1 74 ? 5.160 6.770 -17.808 1.00 90.94 74 GLY A N 1
ATOM 563 C CA . GLY A 1 74 ? 4.440 7.075 -16.582 1.00 90.94 74 GLY A CA 1
ATOM 564 C C . GLY A 1 74 ? 3.816 8.465 -16.645 1.00 90.94 74 GLY A C 1
ATOM 565 O O . GLY A 1 74 ? 4.504 9.483 -16.583 1.00 90.94 74 GLY A O 1
ATOM 566 N N . LYS A 1 75 ? 2.484 8.530 -16.722 1.00 90.06 75 LYS A N 1
ATOM 567 C CA . LYS A 1 75 ? 1.763 9.801 -16.594 1.00 90.06 75 LYS A CA 1
ATOM 568 C C . LYS A 1 75 ? 1.901 10.298 -15.155 1.00 90.06 75 LYS A C 1
ATOM 570 O O . LYS A 1 75 ? 1.433 9.631 -14.230 1.00 90.06 75 LYS A O 1
ATOM 575 N N . ARG A 1 76 ? 2.470 11.497 -14.963 1.00 80.75 76 ARG A N 1
ATOM 576 C CA . ARG A 1 76 ? 2.622 12.129 -13.632 1.00 80.75 76 ARG A CA 1
ATOM 577 C C . ARG A 1 76 ? 1.307 12.152 -12.844 1.00 80.75 76 ARG A C 1
ATOM 579 O O . ARG A 1 76 ? 1.309 11.944 -11.638 1.00 80.75 76 ARG A O 1
ATOM 586 N N . SER A 1 77 ? 0.177 12.325 -13.531 1.00 83.31 77 SER A N 1
ATOM 587 C CA . SER A 1 77 ? -1.158 12.339 -12.923 1.00 83.31 77 SER A CA 1
ATOM 588 C C . SER A 1 77 ? -1.562 11.018 -12.263 1.00 83.31 77 SER A C 1
ATOM 590 O O . SER A 1 77 ? -2.254 11.042 -11.250 1.00 83.31 77 SER A O 1
ATOM 592 N N . ILE A 1 78 ? -1.135 9.867 -12.792 1.00 83.38 78 ILE A N 1
ATOM 593 C CA . ILE A 1 78 ? -1.443 8.559 -12.192 1.00 83.38 78 ILE A CA 1
ATOM 594 C C . ILE A 1 78 ? -0.606 8.366 -10.925 1.00 83.38 78 ILE A C 1
ATOM 596 O O . ILE A 1 78 ? -1.128 7.931 -9.901 1.00 83.38 78 ILE A O 1
ATOM 600 N N . VAL A 1 79 ? 0.672 8.753 -10.978 1.00 80.06 79 VAL A N 1
ATOM 601 C CA . VAL A 1 79 ? 1.581 8.683 -9.826 1.00 80.06 79 VAL A CA 1
ATOM 602 C C . VAL A 1 79 ? 1.073 9.561 -8.680 1.00 80.06 79 VAL A C 1
ATOM 604 O O . VAL A 1 79 ? 1.012 9.094 -7.544 1.00 80.06 79 VAL A O 1
ATOM 607 N N . LEU A 1 80 ? 0.653 10.796 -8.976 1.00 84.62 80 LEU A N 1
ATOM 608 C CA . LEU A 1 80 ? 0.103 11.720 -7.978 1.00 84.62 80 LEU A CA 1
ATOM 609 C C . LEU A 1 80 ? -1.184 11.181 -7.344 1.00 84.62 80 LEU A C 1
ATOM 611 O O . LEU A 1 80 ? -1.261 11.096 -6.121 1.00 84.62 80 LEU A O 1
ATOM 615 N N . LYS A 1 81 ? -2.146 10.712 -8.154 1.00 86.25 81 LYS A N 1
ATOM 616 C CA . LYS A 1 81 ? -3.387 10.101 -7.644 1.00 86.25 81 LYS A CA 1
ATOM 617 C C . LYS A 1 81 ? -3.112 8.930 -6.704 1.00 86.25 81 LYS A C 1
ATOM 619 O O . LYS A 1 81 ? -3.756 8.800 -5.669 1.00 86.25 81 LYS A O 1
ATOM 624 N N . TYR A 1 82 ? -2.137 8.089 -7.041 1.00 84.69 82 TYR A N 1
ATOM 625 C CA . TYR A 1 82 ? -1.772 6.957 -6.196 1.00 84.69 82 TYR A CA 1
ATOM 626 C C . TYR A 1 82 ? -1.124 7.392 -4.872 1.00 84.69 82 TYR A C 1
ATOM 628 O O . TYR A 1 82 ? -1.409 6.825 -3.816 1.00 84.69 82 TYR A O 1
ATOM 636 N N . GLN A 1 83 ? -0.271 8.419 -4.900 1.00 87.25 83 GLN A N 1
ATOM 637 C CA . GLN A 1 83 ? 0.319 8.984 -3.684 1.00 87.25 83 GLN A CA 1
ATOM 638 C C . GLN A 1 83 ? -0.745 9.607 -2.770 1.00 87.25 83 GLN A C 1
ATOM 640 O O . GLN A 1 83 ? -0.713 9.383 -1.558 1.00 87.25 83 GLN A O 1
ATOM 645 N N . GLU A 1 84 ? -1.708 10.328 -3.342 1.00 91.25 84 GLU A N 1
ATOM 646 C CA . GLU A 1 84 ? -2.861 10.874 -2.622 1.00 91.25 84 GLU A CA 1
ATOM 647 C C . GLU A 1 84 ? -3.713 9.763 -1.999 1.00 91.25 84 GLU A C 1
ATOM 649 O O . GLU A 1 84 ? -4.031 9.829 -0.811 1.00 91.25 84 GLU A O 1
ATOM 654 N N . GLU A 1 85 ? -4.015 8.699 -2.750 1.00 90.56 85 GLU A N 1
ATOM 655 C CA . GLU A 1 85 ? -4.781 7.555 -2.247 1.00 90.56 85 GLU A CA 1
ATOM 656 C C . GLU A 1 85 ? -4.054 6.847 -1.093 1.00 90.56 85 GLU A C 1
ATOM 658 O O . GLU A 1 85 ? -4.661 6.515 -0.070 1.00 90.56 85 GLU A O 1
ATOM 663 N N . LEU A 1 86 ? -2.736 6.650 -1.202 1.00 88.62 86 LEU A N 1
ATOM 664 C CA . LEU A 1 86 ? -1.925 6.091 -0.119 1.00 88.62 86 LEU A CA 1
ATOM 665 C C . LEU A 1 86 ? -1.923 6.992 1.122 1.00 88.62 86 LEU A C 1
ATOM 667 O O . LEU A 1 86 ? -2.045 6.491 2.247 1.00 88.62 86 LEU A O 1
ATOM 671 N N . ALA A 1 87 ? -1.809 8.308 0.937 1.00 93.00 87 ALA A N 1
ATOM 672 C CA . ALA A 1 87 ? -1.864 9.276 2.027 1.00 93.00 87 ALA A CA 1
ATOM 673 C C . ALA A 1 87 ? -3.246 9.282 2.701 1.00 93.00 87 ALA A C 1
ATOM 675 O O . ALA A 1 87 ? -3.338 9.243 3.933 1.00 93.00 87 ALA A O 1
ATOM 676 N N . GLU A 1 88 ? -4.325 9.240 1.918 1.00 95.50 88 GLU A N 1
ATOM 677 C CA . GLU A 1 88 ? -5.692 9.170 2.425 1.00 95.50 88 GLU A CA 1
ATOM 678 C C . GLU A 1 88 ? -5.950 7.858 3.170 1.00 95.50 88 GLU A C 1
ATOM 680 O O . GLU A 1 88 ? -6.512 7.862 4.271 1.00 95.50 88 GLU A O 1
ATOM 685 N N . LYS A 1 89 ? -5.502 6.729 2.619 1.00 93.50 89 LYS A N 1
ATOM 686 C CA . LYS A 1 89 ? -5.617 5.420 3.266 1.00 93.50 89 LYS A CA 1
ATOM 687 C C . LYS A 1 89 ? -4.895 5.408 4.611 1.00 93.50 89 LYS A C 1
ATOM 689 O O . LYS A 1 89 ? -5.471 4.972 5.608 1.00 93.50 89 LYS A O 1
ATOM 694 N N . LYS A 1 90 ? -3.681 5.964 4.672 1.00 95.62 90 LYS A N 1
ATOM 695 C CA . LYS A 1 90 ? -2.911 6.117 5.916 1.00 95.62 90 LYS A CA 1
ATOM 696 C C . LYS A 1 90 ? -3.629 7.019 6.927 1.00 95.62 90 LYS A C 1
ATOM 698 O O . LYS A 1 90 ? -3.682 6.676 8.108 1.00 95.62 90 LYS A O 1
ATOM 703 N N . ARG A 1 91 ? -4.229 8.129 6.477 1.00 96.00 91 ARG A N 1
ATOM 704 C CA . ARG A 1 91 ? -5.058 9.020 7.311 1.00 96.00 91 ARG A CA 1
ATOM 705 C C . ARG A 1 91 ? -6.267 8.280 7.887 1.00 96.00 91 ARG A C 1
ATOM 707 O O . ARG A 1 91 ? -6.498 8.330 9.091 1.00 96.00 91 ARG A O 1
ATOM 714 N N . ARG A 1 92 ? -6.995 7.540 7.048 1.00 96.06 92 ARG A N 1
ATOM 715 C CA . ARG A 1 92 ? -8.185 6.768 7.437 1.00 96.06 92 ARG A CA 1
ATOM 716 C C . ARG A 1 92 ? -7.857 5.664 8.442 1.00 96.06 92 ARG A C 1
ATOM 718 O O . ARG A 1 92 ? -8.641 5.409 9.355 1.00 96.06 92 ARG A O 1
ATOM 725 N N . ASP A 1 93 ? -6.724 4.988 8.287 1.00 94.19 93 ASP A N 1
ATOM 726 C CA . ASP A 1 93 ? -6.313 3.946 9.229 1.00 94.19 93 ASP A CA 1
ATOM 727 C C . ASP A 1 93 ? -5.841 4.525 10.570 1.00 94.19 93 ASP A C 1
ATOM 729 O O . ASP A 1 93 ? -6.203 3.973 11.612 1.00 94.19 93 ASP A O 1
ATOM 733 N N . ARG A 1 94 ? -5.158 5.680 10.565 1.00 97.19 94 ARG A N 1
ATOM 734 C CA . ARG A 1 94 ? -4.836 6.431 11.790 1.00 97.19 94 ARG A CA 1
ATOM 735 C C . ARG A 1 94 ? -6.101 6.874 12.531 1.00 97.19 94 ARG A C 1
ATOM 737 O O . ARG A 1 94 ? -6.241 6.594 13.715 1.00 97.19 94 ARG A O 1
ATOM 744 N N . GLU A 1 95 ? -7.067 7.462 11.830 1.00 97.75 95 GLU A N 1
ATOM 745 C CA . GLU A 1 95 ? -8.351 7.878 12.415 1.00 97.75 95 GLU A CA 1
ATOM 746 C C . GLU A 1 95 ? -9.103 6.690 13.049 1.00 97.75 95 GLU A C 1
ATOM 748 O O . GLU A 1 95 ? -9.657 6.774 14.149 1.00 97.75 95 GLU A O 1
ATOM 753 N N . ARG A 1 96 ? -9.100 5.528 12.380 1.00 97.25 96 ARG A N 1
ATOM 754 C CA . ARG A 1 96 ? -9.691 4.293 12.922 1.00 97.25 96 ARG A CA 1
ATOM 755 C C . ARG A 1 96 ? -8.975 3.805 14.177 1.00 97.25 96 ARG A C 1
ATOM 757 O O . ARG A 1 96 ? -9.631 3.228 15.048 1.00 97.25 96 ARG A O 1
ATOM 764 N N . GLU A 1 97 ? -7.658 3.958 14.252 1.00 97.44 97 GLU A N 1
ATOM 765 C CA . GLU A 1 97 ? -6.865 3.608 15.428 1.00 97.44 97 GLU A CA 1
ATOM 766 C C . GLU A 1 97 ? -7.168 4.547 16.598 1.00 97.44 97 GLU A C 1
ATOM 768 O O . GLU A 1 97 ? -7.555 4.070 17.665 1.00 97.44 97 GLU A O 1
ATOM 773 N N . GLU A 1 98 ? -7.154 5.858 16.364 1.00 97.94 98 GLU A N 1
ATOM 774 C CA . GLU A 1 98 ? -7.516 6.874 17.357 1.00 97.94 98 GLU A CA 1
ATOM 775 C C . GLU A 1 98 ? -8.933 6.660 17.896 1.00 97.94 98 GLU A C 1
ATOM 777 O O . GLU A 1 98 ? -9.164 6.685 19.107 1.00 97.94 98 GLU A O 1
ATOM 782 N N . ARG A 1 99 ? -9.893 6.345 17.018 1.00 97.88 99 ARG A N 1
ATOM 783 C CA . ARG A 1 99 ? -11.259 6.002 17.432 1.00 97.88 99 ARG A CA 1
ATOM 784 C C . ARG A 1 99 ? -11.292 4.782 18.354 1.00 97.88 99 ARG A C 1
ATOM 786 O O . ARG A 1 99 ? -12.038 4.772 19.334 1.00 97.88 99 ARG A O 1
ATOM 793 N N . ARG A 1 100 ? -10.509 3.743 18.049 1.00 97.31 100 ARG A N 1
ATOM 794 C CA . ARG A 1 100 ? -10.423 2.533 18.886 1.00 97.31 100 ARG A CA 1
ATOM 795 C C . ARG A 1 100 ? -9.775 2.827 20.232 1.00 97.31 100 ARG A C 1
ATOM 797 O O . ARG A 1 100 ? -10.171 2.217 21.225 1.00 97.31 100 ARG A O 1
ATOM 804 N N . ASP A 1 101 ? -8.791 3.713 20.275 1.00 97.12 101 ASP A N 1
ATOM 805 C CA . ASP A 1 101 ? -8.117 4.076 21.517 1.00 97.12 101 ASP A CA 1
ATOM 806 C C . ASP A 1 101 ? -8.983 4.976 22.395 1.00 97.12 101 ASP A C 1
ATOM 808 O O . ASP A 1 101 ? -9.124 4.673 23.582 1.00 97.12 101 ASP A O 1
ATOM 812 N N . ARG A 1 102 ? -9.715 5.928 21.807 1.00 98.31 102 ARG A N 1
ATOM 813 C CA . ARG A 1 102 ? -10.753 6.703 22.504 1.00 98.31 102 ARG A CA 1
ATOM 814 C C . ARG A 1 102 ? -11.814 5.795 23.134 1.00 98.31 102 ARG A C 1
ATOM 816 O O . ARG A 1 102 ? -12.114 5.914 24.318 1.00 98.31 102 ARG A O 1
ATOM 823 N N . GLU A 1 103 ? -12.324 4.808 22.392 1.00 98.38 103 GLU A N 1
ATOM 824 C CA . GLU A 1 103 ? -13.297 3.836 22.923 1.00 98.38 103 GLU A CA 1
ATOM 825 C C . GLU A 1 103 ? -12.702 2.979 24.065 1.00 98.38 103 GLU A C 1
ATOM 827 O O . GLU A 1 103 ? -13.374 2.632 25.046 1.00 98.38 103 GLU A O 1
ATOM 832 N N . ARG A 1 104 ? -11.418 2.608 23.966 1.00 97.94 104 ARG A N 1
ATOM 833 C CA . ARG A 1 104 ? -10.723 1.862 25.028 1.00 97.94 104 ARG A CA 1
ATOM 834 C C . ARG A 1 104 ? -10.539 2.705 26.281 1.00 97.94 104 ARG A C 1
ATOM 836 O O . ARG A 1 104 ? -10.676 2.151 27.377 1.00 97.94 104 ARG A O 1
ATOM 843 N N . GLU A 1 105 ? -10.210 3.977 26.127 1.00 98.31 105 GLU A N 1
ATOM 844 C CA . GLU A 1 105 ? -10.033 4.932 27.213 1.00 98.31 105 GLU A CA 1
ATOM 845 C C . GLU A 1 105 ? -11.352 5.198 27.937 1.00 98.31 105 GLU A C 1
ATOM 847 O O . GLU A 1 105 ? -11.437 4.934 29.137 1.00 98.31 105 GLU A O 1
ATOM 852 N N . GLU A 1 106 ? -12.420 5.518 27.205 1.00 98.38 106 GLU A N 1
ATOM 853 C CA . GLU A 1 106 ? -13.770 5.688 27.759 1.00 98.38 106 GLU A CA 1
ATOM 854 C C . GLU A 1 106 ? -14.201 4.437 28.550 1.00 98.38 106 GLU A C 1
ATOM 856 O O . GLU A 1 106 ? -14.733 4.487 29.666 1.00 98.38 106 GLU A O 1
ATOM 861 N N . ARG A 1 107 ? -13.893 3.244 28.024 1.00 98.00 107 ARG A N 1
ATOM 862 C CA . ARG A 1 107 ? -14.167 1.985 28.724 1.00 98.00 107 ARG A CA 1
ATOM 863 C C . ARG A 1 107 ? -13.335 1.818 30.000 1.00 98.00 107 ARG A C 1
ATOM 865 O O . ARG A 1 107 ? -13.817 1.174 30.943 1.00 98.00 107 ARG A O 1
ATOM 872 N N . ARG A 1 108 ? -12.088 2.299 30.037 1.00 97.56 108 ARG A N 1
ATOM 873 C CA . ARG A 1 108 ? -11.239 2.288 31.245 1.00 97.56 108 ARG A CA 1
ATOM 874 C C . ARG A 1 108 ? -11.788 3.262 32.278 1.00 97.56 108 ARG A C 1
ATOM 876 O O . ARG A 1 108 ? -11.970 2.853 33.425 1.00 97.56 108 ARG A O 1
ATOM 883 N N . GLU A 1 109 ? -12.149 4.465 31.861 1.00 98.31 109 GLU A N 1
ATOM 884 C CA . GLU A 1 109 ? -12.729 5.491 32.720 1.00 98.31 109 GLU A CA 1
ATOM 885 C C . GLU A 1 109 ? -14.053 5.023 33.334 1.00 98.31 109 GLU A C 1
ATOM 887 O O . GLU A 1 109 ? -14.208 5.000 34.556 1.00 98.31 109 GLU A O 1
ATOM 892 N N . ARG A 1 110 ? -14.970 4.479 32.525 1.00 98.00 110 ARG A N 1
ATOM 893 C CA . ARG A 1 110 ? -16.241 3.922 33.018 1.00 98.00 110 ARG A CA 1
ATOM 894 C C . ARG A 1 110 ? -16.035 2.811 34.050 1.00 98.00 110 ARG A C 1
ATOM 896 O O . ARG A 1 110 ? -16.821 2.666 34.992 1.00 98.00 110 ARG A O 1
ATOM 903 N N . LYS A 1 111 ? -14.991 1.990 33.894 1.00 97.75 111 LYS A N 1
ATOM 904 C CA . LYS A 1 111 ? -14.621 0.970 34.891 1.00 97.75 111 LYS A CA 1
ATOM 905 C C . LYS A 1 111 ? -14.038 1.599 36.155 1.00 97.75 111 LYS A C 1
ATOM 907 O O . LYS A 1 111 ? -14.380 1.135 37.242 1.00 97.75 111 LYS A O 1
ATOM 912 N N . ALA A 1 112 ? -13.194 2.620 36.027 1.00 97.31 112 ALA A N 1
ATOM 913 C CA . ALA A 1 112 ? -12.635 3.356 37.157 1.00 97.31 112 ALA A CA 1
ATOM 914 C C . ALA A 1 112 ? -13.742 4.051 37.967 1.00 97.31 112 ALA A C 1
ATOM 916 O O . ALA A 1 112 ? -13.822 3.855 39.178 1.00 97.31 112 ALA A O 1
ATOM 917 N N . ALA A 1 113 ? -14.681 4.729 37.303 1.00 97.50 113 ALA A N 1
ATOM 918 C CA . ALA A 1 113 ? -15.850 5.344 37.930 1.00 97.50 113 ALA A CA 1
ATOM 919 C C . ALA A 1 113 ? -16.711 4.319 38.691 1.00 97.50 113 ALA A C 1
ATOM 921 O O . ALA A 1 113 ? -17.105 4.549 39.835 1.00 97.50 113 ALA A O 1
ATOM 922 N N . ARG A 1 114 ? -16.949 3.133 38.107 1.00 96.56 114 ARG A N 1
ATOM 923 C CA . ARG A 1 114 ? -17.648 2.031 38.797 1.00 96.56 114 ARG A CA 1
ATOM 924 C C . ARG A 1 114 ? -16.905 1.541 40.041 1.00 96.56 114 ARG A C 1
ATOM 926 O O . ARG A 1 114 ? -17.557 1.188 41.020 1.00 96.56 114 ARG A O 1
ATOM 933 N N . ARG A 1 115 ? -15.568 1.494 40.011 1.00 94.81 115 ARG A N 1
ATOM 934 C CA . ARG A 1 115 ? -14.754 1.138 41.186 1.00 94.81 115 ARG A CA 1
ATOM 935 C C . ARG A 1 115 ? -14.861 2.209 42.271 1.00 94.81 115 ARG A C 1
ATOM 937 O O . ARG A 1 115 ? -15.177 1.852 43.397 1.00 94.81 115 ARG A O 1
ATOM 944 N N . ARG A 1 116 ? -14.732 3.494 41.913 1.00 94.38 116 ARG A N 1
ATOM 945 C CA . ARG A 1 116 ? -14.889 4.629 42.844 1.00 94.38 116 ARG A CA 1
ATOM 946 C C . ARG A 1 116 ? -16.244 4.606 43.561 1.00 94.38 116 ARG A C 1
ATOM 948 O O . ARG A 1 116 ? -16.295 4.746 44.777 1.00 94.38 116 ARG A O 1
ATOM 955 N N . ARG A 1 117 ? -17.339 4.343 42.833 1.00 92.62 117 ARG A N 1
ATOM 956 C CA . ARG A 1 117 ? -18.684 4.214 43.432 1.00 92.62 117 ARG A CA 1
ATOM 957 C C . ARG A 1 117 ? -18.788 3.052 44.426 1.00 92.62 117 ARG A C 1
ATOM 959 O O . ARG A 1 117 ? -19.413 3.207 45.466 1.00 92.62 117 ARG A O 1
ATOM 966 N N . ARG A 1 118 ? -18.167 1.903 44.128 1.00 90.94 118 ARG A N 1
ATOM 967 C CA . ARG A 1 118 ? -18.168 0.735 45.029 1.00 90.94 118 ARG A CA 1
ATOM 968 C C . ARG A 1 118 ? -17.368 0.967 46.308 1.00 90.94 118 ARG A C 1
ATOM 970 O O . ARG A 1 118 ? -17.774 0.460 47.350 1.00 90.94 118 ARG A O 1
ATOM 977 N N . SER A 1 119 ? -16.259 1.702 46.231 1.00 86.38 119 SER A N 1
ATOM 978 C CA . SER A 1 119 ? -15.470 2.048 47.418 1.00 86.38 119 SER A CA 1
ATOM 979 C C . SER A 1 119 ? -16.284 2.915 48.381 1.00 86.38 119 SER A C 1
ATOM 981 O O . SER A 1 119 ? -16.433 2.540 49.537 1.00 86.38 119 SER A O 1
ATOM 983 N N . ARG A 1 120 ? -16.953 3.964 47.876 1.00 83.12 120 ARG A N 1
ATOM 984 C CA . ARG A 1 120 ? -17.798 4.848 48.702 1.00 83.12 120 ARG A CA 1
ATOM 985 C C . ARG A 1 120 ? -18.946 4.116 49.410 1.00 83.12 120 ARG A C 1
ATOM 987 O O . ARG A 1 120 ? -19.241 4.400 50.561 1.00 83.12 120 ARG A O 1
ATOM 994 N N . SER A 1 121 ? -19.574 3.132 48.759 1.00 75.31 121 SER A N 1
ATOM 995 C CA . SER A 1 121 ? -20.658 2.353 49.387 1.00 75.31 121 SER A CA 1
ATOM 996 C C . SER A 1 121 ? -20.199 1.410 50.507 1.00 75.31 121 SER A C 1
ATOM 998 O O . SER A 1 121 ? -21.032 0.955 51.283 1.00 75.31 121 SER A O 1
ATOM 1000 N N . ARG A 1 122 ? -18.903 1.071 50.581 1.00 68.06 122 ARG A N 1
ATOM 1001 C CA . ARG A 1 122 ? -18.371 0.215 51.654 1.00 68.06 122 ARG A CA 1
ATOM 1002 C C . ARG A 1 122 ? -18.093 0.989 52.938 1.00 68.06 122 ARG A C 1
ATOM 1004 O O . ARG A 1 122 ? -18.232 0.412 54.006 1.00 68.06 122 ARG A O 1
ATOM 1011 N N . GLU A 1 123 ? -17.751 2.267 52.831 1.00 66.25 123 GLU A N 1
ATOM 1012 C CA . GLU A 1 123 ? -17.454 3.119 53.988 1.00 66.25 123 GLU A CA 1
ATOM 1013 C C . GLU A 1 123 ? -18.738 3.583 54.703 1.00 66.25 123 GLU A C 1
ATOM 1015 O O . GLU A 1 123 ? -18.753 3.701 55.922 1.00 66.25 123 GLU A O 1
ATOM 1020 N N . GLY A 1 124 ? -19.860 3.727 53.985 1.00 58.69 124 GLY A N 1
ATOM 1021 C CA . GLY A 1 124 ? -21.140 4.180 54.559 1.00 58.69 124 GLY A CA 1
ATOM 1022 C C . GLY A 1 124 ? -21.973 3.135 55.323 1.00 58.69 124 GLY A C 1
ATOM 1023 O O . GLY A 1 124 ? -23.034 3.477 55.834 1.00 58.69 124 GLY A O 1
ATOM 1024 N N . HIS A 1 125 ? -21.546 1.869 55.406 1.00 55.09 125 HIS A N 1
ATOM 1025 C CA . HIS A 1 125 ? -22.292 0.798 56.096 1.00 55.09 125 HIS A CA 1
ATOM 1026 C C . HIS A 1 125 ? -21.547 0.191 57.300 1.00 55.09 125 HIS A C 1
ATOM 1028 O O . HIS A 1 125 ? -21.899 -0.892 57.769 1.00 55.09 125 HIS A O 1
ATOM 1034 N N . GLY A 1 126 ? -20.561 0.902 57.851 1.00 54.19 126 GLY A N 1
ATOM 1035 C CA . GLY A 1 126 ? -19.844 0.536 59.080 1.00 54.19 126 GLY A CA 1
ATOM 1036 C C . GLY A 1 126 ? -20.624 0.767 60.383 1.00 54.19 126 GLY A C 1
ATOM 1037 O O . GLY A 1 126 ? -20.026 1.156 61.375 1.00 54.19 126 GLY A O 1
ATOM 1038 N N . GLY A 1 127 ? -21.946 0.562 60.405 1.00 53.22 127 GLY A N 1
ATOM 1039 C CA . GLY A 1 127 ? -22.779 0.994 61.533 1.00 53.22 127 GLY A CA 1
ATOM 1040 C C . GLY A 1 127 ? -24.027 0.158 61.798 1.00 53.22 127 GLY A C 1
ATOM 1041 O O . GLY A 1 127 ? -25.097 0.728 61.970 1.00 53.22 127 GLY A O 1
ATOM 1042 N N . ARG A 1 128 ? -23.939 -1.181 61.805 1.00 48.12 128 ARG A N 1
ATOM 1043 C CA . ARG A 1 128 ? -24.840 -2.032 62.617 1.00 48.12 128 ARG A CA 1
ATOM 1044 C C . ARG A 1 128 ? -24.344 -3.474 62.668 1.00 48.12 128 ARG A C 1
ATOM 1046 O O . ARG A 1 128 ? -24.887 -4.372 62.024 1.00 48.12 128 ARG A O 1
ATOM 1053 N N . SER A 1 129 ? -23.313 -3.700 63.471 1.00 49.31 129 SER A N 1
ATOM 1054 C CA . SER A 1 129 ? -22.967 -5.024 63.982 1.00 49.31 129 SER A CA 1
ATOM 1055 C C . SER A 1 129 ? -24.136 -5.535 64.832 1.00 49.31 129 SER A C 1
ATOM 1057 O O . SER A 1 129 ? -24.195 -5.302 66.032 1.00 49.31 129 SER A O 1
ATOM 1059 N N . ARG A 1 130 ? -25.128 -6.178 64.207 1.00 47.59 130 ARG A N 1
ATOM 1060 C CA . ARG A 1 130 ? -26.105 -6.996 64.931 1.00 47.59 130 ARG A CA 1
ATOM 1061 C C . ARG A 1 130 ? -25.444 -8.338 65.209 1.00 47.59 130 ARG A C 1
ATOM 1063 O O . ARG A 1 130 ? -25.404 -9.204 64.338 1.00 47.59 130 ARG A O 1
ATOM 1070 N N . SER A 1 131 ? -24.929 -8.472 66.425 1.00 49.47 131 SER A N 1
ATOM 1071 C CA . SER A 1 131 ? -24.758 -9.746 67.111 1.00 49.47 131 SER A CA 1
ATOM 1072 C C . SER A 1 131 ? -26.072 -10.521 67.007 1.00 49.47 131 SER A C 1
ATOM 1074 O O . SER A 1 131 ? -27.069 -10.209 67.651 1.00 49.47 131 SER A O 1
ATOM 1076 N N . ARG A 1 132 ? -26.118 -11.501 66.107 1.00 46.91 132 ARG A N 1
ATOM 1077 C CA . ARG A 1 132 ? -27.186 -12.494 66.102 1.00 46.91 132 ARG A CA 1
ATOM 1078 C C . ARG A 1 132 ? -26.531 -13.850 66.220 1.00 46.91 132 ARG A C 1
ATOM 1080 O O . ARG A 1 132 ? -26.155 -14.479 65.235 1.00 46.91 132 ARG A O 1
ATOM 1087 N N . ASP A 1 133 ? -26.338 -14.181 67.487 1.00 52.19 133 ASP A N 1
ATOM 1088 C CA . ASP A 1 133 ? -26.460 -15.508 68.056 1.00 52.19 133 ASP A CA 1
ATOM 1089 C C . ASP A 1 133 ? -27.129 -16.492 67.088 1.00 52.19 133 ASP A C 1
ATOM 1091 O O . ASP A 1 133 ? -28.267 -16.299 66.643 1.00 52.19 133 ASP A O 1
ATOM 1095 N N . LYS A 1 134 ? -26.378 -17.520 66.705 1.00 45.16 134 LYS A N 1
ATOM 1096 C CA . LYS A 1 134 ? -26.912 -18.663 65.976 1.00 45.16 134 LYS A CA 1
ATOM 1097 C C . LYS A 1 134 ? -26.359 -19.924 66.609 1.00 45.16 134 LYS A C 1
ATOM 1099 O O . LYS A 1 134 ? -25.508 -20.627 66.069 1.00 45.16 134 LYS A O 1
ATOM 1104 N N . SER A 1 135 ? -26.887 -20.176 67.795 1.00 48.72 135 SER A N 1
ATOM 1105 C CA . SER A 1 135 ? -27.075 -21.512 68.319 1.00 48.72 135 SER A CA 1
ATOM 1106 C C . SER A 1 135 ? -27.725 -22.429 67.264 1.00 48.72 135 SER A C 1
ATOM 1108 O O . SER A 1 135 ? -28.694 -22.083 66.592 1.00 48.72 135 SER A O 1
ATOM 1110 N N . ARG A 1 136 ? -27.088 -23.596 67.108 1.00 49.38 136 ARG A N 1
ATOM 1111 C CA . ARG A 1 136 ? -27.641 -24.945 66.891 1.00 49.38 136 ARG A CA 1
ATOM 1112 C C . ARG A 1 136 ? -28.809 -25.121 65.906 1.00 49.38 136 ARG A C 1
ATOM 1114 O O . ARG A 1 136 ? -29.928 -24.690 66.137 1.00 49.38 136 ARG A O 1
ATOM 1121 N N . GLY A 1 137 ? -28.581 -25.961 64.895 1.00 42.78 137 GLY A N 1
ATOM 1122 C CA . GLY A 1 137 ? -29.665 -26.624 64.166 1.00 42.78 137 GLY A CA 1
ATOM 1123 C C . GLY A 1 137 ? -29.205 -27.232 62.850 1.00 42.78 137 GLY A C 1
ATOM 1124 O O . GLY A 1 137 ? -29.285 -26.594 61.805 1.00 42.78 137 GLY A O 1
ATOM 1125 N N . GLY A 1 138 ? -28.679 -28.455 62.909 1.00 48.53 138 GLY A N 1
ATOM 1126 C CA . GLY A 1 138 ? -28.247 -29.200 61.733 1.00 48.53 138 GLY A CA 1
ATOM 1127 C C . GLY A 1 138 ? -29.403 -29.650 60.838 1.00 48.53 138 GLY A C 1
ATOM 1128 O O . GLY A 1 138 ? -30.528 -29.822 61.292 1.00 48.53 138 GLY A O 1
ATOM 1129 N N . ARG A 1 139 ? -29.097 -29.929 59.569 1.00 38.75 139 ARG A N 1
ATOM 1130 C CA . ARG A 1 139 ? -29.564 -31.147 58.893 1.00 38.75 139 ARG A CA 1
ATOM 1131 C C . ARG A 1 139 ? -28.852 -31.334 57.560 1.00 38.75 139 ARG A C 1
ATOM 1133 O O . ARG A 1 139 ? -28.974 -30.553 56.623 1.00 38.75 139 ARG A O 1
ATOM 1140 N N . SER A 1 140 ? -28.114 -32.427 57.536 1.00 48.22 140 SER A N 1
ATOM 1141 C CA . SER A 1 140 ? -27.626 -33.205 56.410 1.00 48.22 140 SER A CA 1
ATOM 1142 C C . SER A 1 140 ? -28.595 -33.223 55.222 1.00 48.22 140 SER A C 1
ATOM 1144 O O . SER A 1 140 ? -29.779 -33.494 55.414 1.00 48.22 140 SER A O 1
ATOM 1146 N N . ARG A 1 141 ? -28.072 -33.043 53.999 1.00 41.66 141 ARG A N 1
ATOM 1147 C CA . ARG A 1 141 ? -28.461 -33.789 52.780 1.00 41.66 141 ARG A CA 1
ATOM 1148 C C . ARG A 1 141 ? -27.527 -33.458 51.605 1.00 41.66 141 ARG A C 1
ATOM 1150 O O . ARG A 1 141 ? -27.725 -32.523 50.844 1.00 41.66 141 ARG A O 1
ATOM 1157 N N . SER A 1 142 ? -26.451 -34.238 51.547 1.00 49.94 142 SER A N 1
ATOM 1158 C CA . SER A 1 142 ? -25.994 -35.043 50.403 1.00 49.94 142 SER A CA 1
ATOM 1159 C C . SER A 1 142 ? -26.310 -34.619 48.950 1.00 49.94 142 SER A C 1
ATOM 1161 O O . SER A 1 142 ? -27.470 -34.538 48.559 1.00 49.94 142 SER A O 1
ATOM 1163 N N . ARG A 1 143 ? -25.230 -34.687 48.145 1.00 43.50 143 ARG A N 1
ATOM 1164 C CA . ARG A 1 143 ? -25.106 -35.072 46.715 1.00 43.50 143 ARG A CA 1
ATOM 1165 C C . ARG A 1 143 ? -25.267 -33.984 45.645 1.00 43.50 143 ARG A C 1
ATOM 1167 O O . ARG A 1 143 ? -26.359 -33.526 45.350 1.00 43.50 143 ARG A O 1
ATOM 1174 N N . GLY A 1 144 ? -24.160 -33.716 44.940 1.00 38.09 144 GLY A N 1
ATOM 1175 C CA . GLY A 1 144 ? -24.204 -33.065 43.629 1.00 38.09 144 GLY A CA 1
ATOM 1176 C C . GLY A 1 144 ? -22.854 -32.622 43.061 1.00 38.09 144 GLY A C 1
ATOM 1177 O O . GLY A 1 144 ? -22.647 -31.436 42.854 1.00 38.09 144 GLY A O 1
ATOM 1178 N N . ARG A 1 145 ? -21.940 -33.578 42.839 1.00 47.22 145 ARG A N 1
ATOM 1179 C CA . ARG A 1 145 ? -20.716 -33.498 42.010 1.00 47.22 145 ARG A CA 1
ATOM 1180 C C . ARG A 1 145 ? -20.722 -32.415 40.913 1.00 47.22 145 ARG A C 1
ATOM 1182 O O . ARG A 1 145 ? -21.573 -32.441 40.030 1.00 47.22 145 ARG A O 1
ATOM 1189 N N . ASN A 1 146 ? -19.689 -31.569 40.921 1.00 41.59 146 ASN A N 1
ATOM 1190 C CA . ASN A 1 146 ? -18.737 -31.309 39.820 1.00 41.59 146 ASN A CA 1
ATOM 1191 C C . ASN A 1 146 ? -17.938 -30.051 40.221 1.00 41.59 146 ASN A C 1
ATOM 1193 O O . ASN A 1 146 ? -18.474 -28.951 40.237 1.00 41.59 146 ASN A O 1
ATOM 1197 N N . GLY A 1 147 ? -16.691 -30.142 40.684 1.00 44.81 147 GLY A N 1
ATOM 1198 C CA . GLY A 1 147 ? -15.584 -30.824 40.016 1.00 44.81 147 GLY A CA 1
ATOM 1199 C C . GLY A 1 147 ? -14.991 -29.872 38.976 1.00 44.81 147 GLY A C 1
ATOM 1200 O O . GLY A 1 147 ? -15.353 -29.939 37.807 1.00 44.81 147 GLY A O 1
ATOM 1201 N N . GLY A 1 148 ? -14.146 -28.932 39.409 1.00 40.81 148 GLY A N 1
ATOM 1202 C CA . GLY A 1 148 ? -13.610 -27.890 38.524 1.00 40.81 148 GLY A CA 1
ATOM 1203 C C . GLY A 1 148 ? -12.538 -27.009 39.154 1.00 40.81 148 GLY A C 1
ATOM 1204 O O . GLY A 1 148 ? -12.529 -25.798 38.963 1.00 40.81 148 GLY A O 1
ATOM 1205 N N . ASP A 1 149 ? -11.679 -27.656 39.927 1.00 45.16 149 ASP A N 1
ATOM 1206 C CA . ASP A 1 149 ? -10.441 -27.189 40.532 1.00 45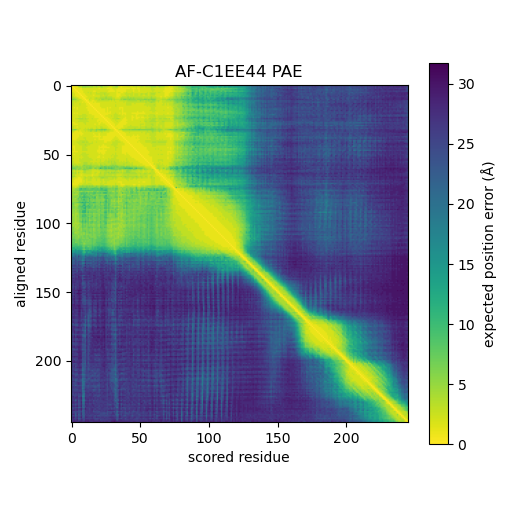.16 149 ASP A CA 1
ATOM 1207 C C . ASP A 1 149 ? -9.541 -26.397 39.558 1.00 45.16 149 ASP A C 1
ATOM 1209 O O . ASP A 1 149 ? -9.294 -26.832 38.427 1.00 45.16 149 ASP A O 1
ATOM 1213 N N . ARG A 1 150 ? -9.043 -25.236 40.008 1.00 44.38 150 ARG A N 1
ATOM 1214 C CA . ARG A 1 150 ? -7.605 -24.889 40.056 1.00 44.38 150 ARG A CA 1
ATOM 1215 C C . ARG A 1 150 ? -7.417 -23.413 40.372 1.00 44.38 150 ARG A C 1
ATOM 1217 O O . ARG A 1 150 ? -7.291 -22.554 39.492 1.00 44.38 150 ARG A O 1
ATOM 1224 N N . GLY A 1 151 ? -7.353 -23.154 41.674 1.00 47.31 151 GLY A N 1
ATOM 1225 C CA . GLY A 1 151 ? -6.690 -21.987 42.227 1.00 47.31 151 GLY A CA 1
ATOM 1226 C C . GLY A 1 151 ? -5.205 -21.985 41.860 1.00 47.31 151 GLY A C 1
ATOM 1227 O O . GLY A 1 151 ? -4.558 -23.023 41.736 1.00 47.31 151 GLY A O 1
ATOM 1228 N N . ARG A 1 152 ? -4.656 -20.790 41.655 1.00 45.78 152 ARG A N 1
ATOM 1229 C CA . ARG A 1 152 ? -3.208 -20.573 41.635 1.00 45.78 152 ARG A CA 1
ATOM 1230 C C . ARG A 1 152 ? -2.909 -19.236 42.298 1.00 45.78 152 ARG A C 1
ATOM 1232 O O . ARG A 1 152 ? -2.559 -18.263 41.635 1.00 45.78 152 ARG A O 1
ATOM 1239 N N . SER A 1 153 ? -3.121 -19.202 43.607 1.00 46.31 153 SER A N 1
ATOM 1240 C CA . SER A 1 153 ? -2.553 -18.221 44.526 1.00 46.31 153 SER A CA 1
ATOM 1241 C C . SER A 1 153 ? -1.093 -18.598 44.762 1.00 46.31 153 SER A C 1
ATOM 1243 O O . SER A 1 153 ? -0.794 -19.554 45.467 1.00 46.31 153 SER A O 1
ATOM 1245 N N . GLY A 1 154 ? -0.183 -17.887 44.102 1.00 42.50 154 GLY A N 1
ATOM 1246 C CA . GLY A 1 154 ? 1.233 -17.903 44.446 1.00 42.50 154 GLY A CA 1
ATOM 1247 C C . GLY A 1 154 ? 1.527 -16.654 45.256 1.00 42.50 154 GLY A C 1
ATOM 1248 O O . GLY A 1 154 ? 1.702 -15.590 44.665 1.00 42.50 154 GLY A O 1
ATOM 1249 N N . ALA A 1 155 ? 1.529 -16.794 46.579 1.00 51.97 155 ALA A N 1
ATOM 1250 C CA . ALA A 1 155 ? 2.184 -15.851 47.469 1.00 51.97 155 ALA A CA 1
ATOM 1251 C C . ALA A 1 155 ? 3.678 -15.821 47.119 1.00 51.97 155 ALA A C 1
ATOM 1253 O O . ALA A 1 155 ? 4.278 -16.861 46.835 1.00 51.97 155 ALA A O 1
ATOM 1254 N N . ARG A 1 156 ? 4.264 -14.628 47.083 1.00 48.53 156 ARG A N 1
ATOM 1255 C CA . ARG A 1 156 ? 5.712 -14.449 47.070 1.00 48.53 156 ARG A CA 1
ATOM 1256 C C . ARG A 1 156 ? 6.034 -13.473 48.180 1.00 48.53 156 ARG A C 1
ATOM 1258 O O . ARG A 1 156 ? 5.658 -12.307 48.108 1.00 48.53 156 ARG A O 1
ATOM 1265 N N . SER A 1 157 ? 6.626 -14.047 49.211 1.00 44.56 157 SER A N 1
ATOM 1266 C CA . SER A 1 157 ? 7.311 -13.406 50.313 1.00 44.56 157 SER A CA 1
ATOM 1267 C C . SER A 1 157 ? 8.371 -12.441 49.788 1.00 44.56 157 SER A C 1
ATOM 1269 O O . SER A 1 157 ? 9.100 -12.736 48.840 1.00 44.56 157 SER A O 1
ATOM 1271 N N . SER A 1 158 ? 8.392 -11.274 50.412 1.00 46.66 158 SER A N 1
ATOM 1272 C CA . SER A 1 158 ? 9.465 -10.296 50.396 1.00 46.66 158 SER A CA 1
ATOM 1273 C C . SER A 1 158 ? 10.562 -10.750 51.353 1.00 46.66 158 SER A C 1
ATOM 1275 O O . SER A 1 158 ? 10.290 -10.950 52.535 1.00 46.66 158 SER A O 1
ATOM 1277 N N . SER A 1 159 ? 11.783 -10.863 50.852 1.00 44.12 159 SER A N 1
ATOM 1278 C CA . SER A 1 159 ? 12.995 -10.821 51.662 1.00 44.12 159 SER A CA 1
ATOM 1279 C C . SER A 1 159 ? 13.933 -9.808 51.011 1.00 44.12 159 SER A C 1
ATOM 1281 O O . SER A 1 159 ? 14.290 -9.948 49.839 1.00 44.12 159 SER A O 1
ATOM 1283 N N . SER A 1 160 ? 14.248 -8.763 51.775 1.00 49.72 160 SER A N 1
ATOM 1284 C CA . SER A 1 160 ? 15.532 -8.054 51.767 1.00 49.72 160 SER A CA 1
ATOM 1285 C C . SER A 1 160 ? 16.669 -9.100 51.838 1.00 49.72 160 SER A C 1
ATOM 1287 O O . SER A 1 160 ? 16.414 -10.222 52.265 1.00 49.72 160 SER A O 1
ATOM 1289 N N . GLU A 1 161 ? 17.895 -8.899 51.351 1.00 44.56 161 GLU A N 1
ATOM 1290 C CA . GLU A 1 161 ? 18.892 -7.894 51.746 1.00 44.56 161 GLU A CA 1
ATOM 1291 C C . GLU A 1 161 ? 20.022 -7.782 50.681 1.00 44.56 161 GLU A C 1
ATOM 1293 O O . GLU A 1 161 ? 20.120 -8.622 49.789 1.00 44.56 161 GLU A O 1
ATOM 1298 N N . SER A 1 162 ? 20.847 -6.736 50.842 1.00 42.81 162 SER A N 1
ATOM 1299 C CA . SER A 1 162 ? 22.273 -6.569 50.473 1.00 42.81 162 SER A CA 1
ATOM 1300 C C . SER A 1 162 ? 22.767 -6.585 49.006 1.00 42.81 162 SER A C 1
ATOM 1302 O O . SER A 1 162 ? 22.943 -7.606 48.352 1.00 42.81 162 SER A O 1
ATOM 1304 N N . SER A 1 163 ? 23.097 -5.368 48.555 1.00 49.94 163 SER A N 1
ATOM 1305 C CA . SER A 1 163 ? 24.408 -4.896 48.065 1.00 49.94 163 SER A CA 1
ATOM 1306 C C . SER A 1 163 ? 25.309 -5.832 47.241 1.00 49.94 163 SER A C 1
ATOM 1308 O O . SER A 1 163 ? 25.970 -6.715 47.780 1.00 49.94 163 SER A O 1
ATOM 1310 N N . SER A 1 164 ? 25.465 -5.523 45.952 1.00 41.44 164 SER A N 1
ATOM 1311 C CA . SER A 1 164 ? 26.753 -5.575 45.232 1.00 41.44 164 SER A CA 1
ATOM 1312 C C . SER A 1 164 ? 26.597 -4.901 43.865 1.00 41.44 164 SER A C 1
ATOM 1314 O O . SER A 1 164 ? 25.810 -5.327 43.022 1.00 41.44 164 SER A O 1
ATOM 1316 N N . GLU A 1 165 ? 27.309 -3.792 43.679 1.00 51.31 165 GLU A N 1
ATOM 1317 C CA . GLU A 1 165 ? 27.454 -3.090 42.405 1.00 51.31 165 GLU A CA 1
ATOM 1318 C C . GLU A 1 165 ? 28.507 -3.820 41.565 1.00 51.31 165 GLU A C 1
ATOM 1320 O O . GLU A 1 165 ? 29.688 -3.758 41.897 1.00 51.31 165 GLU A O 1
ATOM 1325 N N . SER A 1 166 ? 28.113 -4.543 40.509 1.00 51.59 166 SER A N 1
ATOM 1326 C CA . SER A 1 166 ? 29.047 -5.023 39.472 1.00 51.59 166 SER A CA 1
ATOM 1327 C C . SER A 1 166 ? 28.327 -5.347 38.148 1.00 51.59 166 SER A C 1
ATOM 1329 O O . SER A 1 166 ? 27.420 -6.176 38.108 1.00 51.59 166 SER A O 1
ATOM 1331 N N . ASP A 1 167 ? 28.773 -4.675 37.083 1.00 50.19 167 ASP A N 1
ATOM 1332 C CA . ASP A 1 167 ? 28.729 -5.022 35.651 1.00 50.19 167 ASP A CA 1
ATOM 1333 C C . ASP A 1 167 ? 27.387 -5.323 34.957 1.00 50.19 167 ASP A C 1
ATOM 1335 O O . ASP A 1 167 ? 26.957 -6.459 34.739 1.00 50.19 167 ASP A O 1
ATOM 1339 N N . SER A 1 168 ? 26.764 -4.249 34.466 1.00 50.78 168 SER A N 1
ATOM 1340 C CA . SER A 1 168 ? 25.497 -4.247 33.737 1.00 50.78 168 SER A CA 1
ATOM 1341 C C . SER A 1 168 ? 25.653 -4.047 32.224 1.00 50.78 168 SER A C 1
ATOM 1343 O O . SER A 1 168 ? 25.255 -3.008 31.711 1.00 50.78 168 SER A O 1
ATOM 1345 N N . GLU A 1 169 ? 26.132 -5.055 31.486 1.00 52.31 169 GLU A N 1
ATOM 1346 C CA . GLU A 1 169 ? 25.934 -5.118 30.015 1.00 52.31 169 GLU A CA 1
ATOM 1347 C C . GLU A 1 169 ? 25.447 -6.485 29.483 1.00 52.31 169 GLU A C 1
ATOM 1349 O O . GLU A 1 169 ? 24.976 -6.584 28.349 1.00 52.31 169 GLU A O 1
ATOM 1354 N N . SER A 1 170 ? 25.405 -7.537 30.312 1.00 53.72 170 SER A N 1
ATOM 1355 C CA . SER A 1 170 ? 25.058 -8.903 29.861 1.00 53.72 170 SER A CA 1
ATOM 1356 C C . SER A 1 170 ? 23.571 -9.301 29.999 1.00 53.72 170 SER A C 1
ATOM 1358 O O . SER A 1 170 ? 23.163 -10.378 29.554 1.00 53.72 170 SER A O 1
ATOM 1360 N N . ASP A 1 171 ? 22.715 -8.457 30.588 1.00 52.69 171 ASP A N 1
ATOM 1361 C CA . ASP A 1 171 ? 21.333 -8.840 30.952 1.00 52.69 171 ASP A CA 1
ATOM 1362 C C . ASP A 1 171 ? 20.265 -8.530 29.875 1.00 52.69 171 ASP A C 1
ATOM 1364 O O . ASP A 1 171 ? 19.143 -9.059 29.890 1.00 52.69 171 ASP A O 1
ATOM 1368 N N . SER A 1 172 ? 20.609 -7.716 28.873 1.00 58.25 172 SER A N 1
ATOM 1369 C CA . SER A 1 172 ? 19.676 -7.259 27.829 1.00 58.25 172 SER A CA 1
ATOM 1370 C C . SER A 1 172 ? 19.255 -8.387 26.862 1.00 58.25 172 SER A C 1
ATOM 1372 O O . SER A 1 172 ? 18.073 -8.526 26.506 1.00 58.25 172 SER A O 1
ATOM 1374 N N . GLU A 1 173 ? 20.184 -9.279 26.507 1.00 61.44 173 GLU A N 1
ATOM 1375 C CA . GLU A 1 173 ? 19.935 -10.479 25.693 1.00 61.44 173 GLU A CA 1
ATOM 1376 C C . GLU A 1 173 ? 18.996 -11.474 26.407 1.00 61.44 173 GLU A C 1
ATOM 1378 O O . GLU A 1 173 ? 18.064 -12.043 25.810 1.00 61.44 173 GLU A O 1
ATOM 1383 N N . SER A 1 174 ? 19.194 -11.643 27.716 1.00 67.38 174 SER A N 1
ATOM 1384 C CA . SER A 1 174 ? 18.418 -12.543 28.573 1.00 67.38 174 SER A CA 1
ATOM 1385 C C . SER A 1 174 ? 16.958 -12.093 28.706 1.00 67.38 174 SER A C 1
ATOM 1387 O O . SER A 1 174 ? 16.026 -12.911 28.607 1.00 67.38 174 SER A O 1
ATOM 1389 N N . GLU A 1 175 ? 16.718 -10.787 28.833 1.00 72.69 175 GLU A N 1
ATOM 1390 C CA . GLU A 1 175 ? 15.379 -10.186 28.874 1.00 72.69 175 GLU A CA 1
ATOM 1391 C C . GLU A 1 175 ? 14.636 -10.336 27.529 1.00 72.69 175 GLU A C 1
ATOM 1393 O O . GLU A 1 175 ? 13.453 -10.715 27.490 1.00 72.69 175 GLU A O 1
ATOM 1398 N N . SER A 1 176 ? 15.336 -10.150 26.404 1.00 76.62 176 SER A N 1
ATOM 1399 C CA . SER A 1 176 ? 14.774 -10.295 25.052 1.00 76.62 176 SER A CA 1
ATOM 1400 C C . SER A 1 176 ? 14.316 -11.733 24.761 1.00 76.62 176 SER A C 1
ATOM 1402 O O . SER A 1 176 ? 13.180 -11.973 24.306 1.00 76.62 176 SER A O 1
ATOM 1404 N N . ARG A 1 177 ? 15.135 -12.732 25.125 1.00 77.25 177 ARG A N 1
ATOM 1405 C CA . ARG A 1 177 ? 14.787 -14.161 24.998 1.00 77.25 177 ARG A CA 1
ATOM 1406 C C . ARG A 1 177 ? 13.592 -14.527 25.890 1.00 77.25 177 ARG A C 1
ATOM 1408 O O . ARG A 1 177 ? 12.656 -15.206 25.434 1.00 77.25 177 ARG A O 1
ATOM 1415 N N . ARG A 1 178 ? 13.533 -14.004 27.124 1.00 79.25 178 ARG A N 1
ATOM 1416 C CA . ARG A 1 178 ? 12.387 -14.176 28.044 1.00 79.25 178 ARG A CA 1
ATOM 1417 C C . ARG A 1 178 ? 11.102 -13.537 27.490 1.00 79.25 178 ARG A C 1
ATOM 1419 O O . ARG A 1 178 ? 10.036 -14.174 27.531 1.00 79.25 178 ARG A O 1
ATOM 1426 N N . ARG A 1 179 ? 11.176 -12.342 26.884 1.00 82.62 179 ARG A N 1
ATOM 1427 C CA . ARG A 1 179 ? 10.040 -11.668 26.214 1.00 82.62 179 ARG A CA 1
ATOM 1428 C C . ARG A 1 179 ? 9.520 -12.455 25.007 1.00 82.62 179 ARG A C 1
ATOM 1430 O O . ARG A 1 179 ? 8.303 -12.665 24.900 1.00 82.62 179 ARG A O 1
ATOM 1437 N N . LYS A 1 180 ? 10.397 -12.973 24.134 1.00 83.12 180 LYS A N 1
ATOM 1438 C CA . LYS A 1 180 ? 10.000 -13.830 22.992 1.00 83.12 180 LYS A CA 1
ATOM 1439 C C . LYS A 1 180 ? 9.296 -15.114 23.460 1.00 83.12 180 LYS A C 1
ATOM 1441 O O . LYS A 1 180 ? 8.231 -15.461 22.930 1.00 83.12 180 LYS A O 1
ATOM 1446 N N . LYS A 1 181 ? 9.806 -15.781 24.504 1.00 83.88 181 LYS A N 1
ATOM 1447 C CA . LYS A 1 181 ? 9.197 -17.005 25.070 1.00 83.88 181 LYS A CA 1
ATOM 1448 C C . LYS A 1 181 ? 7.811 -16.725 25.676 1.00 83.88 181 LYS A C 1
ATOM 1450 O O . LYS A 1 181 ? 6.864 -17.479 25.424 1.00 83.88 181 LYS A O 1
ATOM 1455 N N . ARG A 1 182 ? 7.638 -15.591 26.376 1.00 83.69 182 ARG A N 1
ATOM 1456 C CA . ARG A 1 182 ? 6.329 -15.115 26.877 1.00 83.69 182 ARG A CA 1
ATOM 1457 C C . ARG A 1 182 ? 5.328 -14.848 25.745 1.00 83.69 182 ARG A C 1
ATOM 1459 O O . ARG A 1 182 ? 4.180 -15.297 25.835 1.00 83.69 182 ARG A O 1
ATOM 1466 N N . ARG A 1 183 ? 5.748 -14.196 24.651 1.00 84.19 183 ARG A N 1
ATOM 1467 C CA . ARG A 1 183 ? 4.889 -13.940 23.475 1.00 84.19 183 ARG A CA 1
ATOM 1468 C C . ARG A 1 183 ? 4.403 -15.240 22.820 1.00 84.19 183 ARG A C 1
ATOM 1470 O O . ARG A 1 183 ? 3.203 -15.374 22.563 1.00 84.19 183 ARG A O 1
ATOM 1477 N N . ARG A 1 184 ? 5.281 -16.237 22.636 1.00 83.00 184 ARG A N 1
ATOM 1478 C CA . ARG A 1 184 ? 4.905 -17.557 22.081 1.00 83.00 184 ARG A CA 1
ATOM 1479 C C . ARG A 1 184 ? 3.890 -18.294 22.971 1.00 83.00 184 ARG A C 1
ATOM 1481 O O . ARG A 1 184 ? 2.893 -18.813 22.461 1.00 83.00 184 ARG A O 1
ATOM 1488 N N . ARG A 1 185 ? 4.073 -18.275 24.299 1.00 81.75 185 ARG A N 1
ATOM 1489 C CA . ARG A 1 185 ? 3.144 -18.906 25.265 1.00 81.75 185 ARG A CA 1
ATOM 1490 C C . ARG A 1 185 ? 1.756 -18.246 25.257 1.00 81.75 185 ARG A C 1
ATOM 1492 O O . ARG A 1 185 ? 0.743 -18.946 25.273 1.00 81.75 185 ARG A O 1
ATOM 1499 N N . ASN A 1 186 ? 1.694 -16.915 25.149 1.00 78.25 186 ASN A N 1
A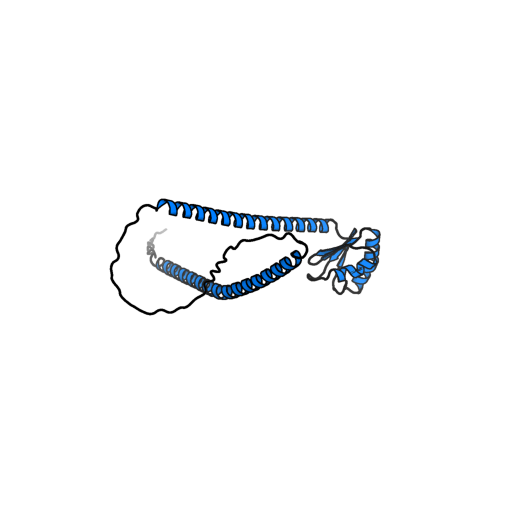TOM 1500 C CA . ASN A 1 186 ? 0.425 -16.184 25.035 1.00 78.25 186 ASN A CA 1
ATOM 1501 C C . ASN A 1 186 ? -0.287 -16.414 23.692 1.00 78.25 186 ASN A C 1
ATOM 1503 O O . ASN A 1 186 ? -1.515 -16.519 23.673 1.00 78.25 186 ASN A O 1
ATOM 1507 N N . LYS A 1 187 ? 0.448 -16.558 22.580 1.00 81.75 187 LYS A N 1
ATOM 1508 C CA . LYS A 1 187 ? -0.142 -16.870 21.263 1.00 81.75 187 LYS A CA 1
ATOM 1509 C C . LYS A 1 187 ? -0.807 -18.255 21.254 1.00 81.75 187 LYS A C 1
ATOM 1511 O O . LYS A 1 187 ? -1.939 -18.370 20.786 1.00 81.75 187 LYS A O 1
ATOM 1516 N N . LYS A 1 188 ? -0.178 -19.273 21.865 1.00 73.75 188 LYS A N 1
ATOM 1517 C CA . LYS A 1 188 ? -0.784 -20.612 22.041 1.00 73.75 188 LYS A CA 1
ATOM 1518 C C . LYS A 1 188 ? -2.062 -20.564 22.895 1.00 73.75 188 LYS A C 1
ATOM 1520 O O . LYS A 1 188 ? -3.080 -21.119 22.493 1.00 73.75 188 LYS A O 1
ATOM 1525 N N . ARG A 1 189 ? -2.054 -19.822 24.013 1.00 70.69 189 ARG A N 1
ATOM 1526 C CA . ARG A 1 189 ? -3.245 -19.632 24.872 1.00 70.69 189 ARG A CA 1
ATOM 1527 C C . ARG A 1 189 ? -4.396 -18.891 24.185 1.00 70.69 189 ARG A C 1
ATOM 1529 O O . ARG A 1 189 ? -5.558 -19.142 24.494 1.00 70.69 189 ARG A O 1
ATOM 1536 N N . ARG A 1 190 ? -4.097 -17.957 23.278 1.00 70.50 190 ARG A N 1
ATOM 1537 C CA . ARG A 1 190 ? -5.130 -17.263 22.494 1.00 70.50 190 ARG A CA 1
ATOM 1538 C C . ARG A 1 190 ? -5.768 -18.187 21.457 1.00 70.50 190 ARG A C 1
ATOM 1540 O O . ARG A 1 190 ? -6.990 -18.190 21.370 1.00 70.50 190 ARG A O 1
ATOM 1547 N N . ARG A 1 191 ? -4.974 -19.014 20.763 1.00 65.69 191 ARG A N 1
ATOM 1548 C CA . ARG A 1 191 ? -5.490 -20.004 19.798 1.00 65.69 191 ARG A CA 1
ATOM 1549 C C . ARG A 1 191 ? -6.410 -21.044 20.449 1.00 65.69 191 ARG A C 1
ATOM 1551 O O . ARG A 1 191 ? -7.458 -21.346 19.887 1.00 65.69 191 ARG A O 1
ATOM 1558 N N . SER A 1 192 ? -6.085 -21.527 21.651 1.00 63.72 192 SER A N 1
ATOM 1559 C CA . SER A 1 192 ? -6.949 -22.489 22.353 1.00 63.72 192 SER A CA 1
ATOM 1560 C C . SER A 1 192 ? -8.266 -21.879 22.850 1.00 63.72 192 SER A C 1
ATOM 1562 O O . SER A 1 192 ? -9.288 -22.557 22.848 1.00 63.72 192 SER A O 1
ATOM 1564 N N . ARG A 1 193 ? -8.288 -20.584 23.204 1.00 58.03 193 ARG A N 1
ATOM 1565 C CA . ARG A 1 193 ? -9.527 -19.877 23.586 1.00 58.03 193 ARG A CA 1
ATOM 1566 C C . ARG A 1 193 ? -10.421 -19.508 22.400 1.00 58.03 193 ARG A C 1
ATOM 1568 O O . ARG A 1 193 ? -11.636 -19.474 22.555 1.00 58.03 193 ARG A O 1
ATOM 1575 N N . SER A 1 194 ? -9.853 -19.233 21.226 1.00 55.97 194 SER A N 1
ATOM 1576 C CA . SER A 1 194 ? -10.649 -19.000 20.011 1.00 55.97 194 SER A CA 1
ATOM 1577 C C . SER A 1 194 ? -11.225 -20.295 19.430 1.00 55.97 194 SER A C 1
ATOM 1579 O O . SER A 1 194 ? -12.316 -20.270 18.872 1.00 55.97 194 SER A O 1
ATOM 1581 N N . ALA A 1 195 ? -10.537 -21.429 19.604 1.00 54.06 195 ALA A N 1
ATOM 1582 C CA . ALA A 1 195 ? -11.036 -22.733 19.164 1.00 54.06 195 ALA A CA 1
ATOM 1583 C C . ALA A 1 195 ? -12.229 -23.231 20.004 1.00 54.06 195 ALA A C 1
ATOM 1585 O O . ALA A 1 195 ? -13.113 -23.903 19.477 1.00 54.06 195 ALA A O 1
ATOM 1586 N N . SER A 1 196 ? -12.303 -22.869 21.290 1.00 53.06 196 SER A N 1
ATOM 1587 C CA . SER A 1 196 ? -13.445 -23.222 22.143 1.00 53.06 196 SER A CA 1
ATOM 1588 C C . SER A 1 196 ? -14.628 -22.251 22.031 1.00 53.06 196 SER A C 1
ATOM 1590 O O . SER A 1 196 ? -15.766 -22.663 22.248 1.00 53.06 196 SER A O 1
ATOM 1592 N N . SER A 1 197 ? -14.417 -20.986 21.633 1.00 50.00 197 SER A N 1
ATOM 1593 C CA . SER A 1 197 ? -15.526 -20.032 21.446 1.00 50.00 197 SER A CA 1
ATOM 1594 C C . SER A 1 197 ? -16.243 -20.162 20.094 1.00 50.00 197 SER A C 1
ATOM 1596 O O . SER A 1 197 ? -17.420 -19.798 19.986 1.00 50.00 197 SER A O 1
ATOM 1598 N N . SER A 1 198 ? -15.591 -20.726 19.070 1.00 51.31 198 SER A N 1
ATOM 1599 C CA . SER A 1 198 ? -16.221 -20.954 17.763 1.00 51.31 198 SER A CA 1
ATOM 1600 C C . SER A 1 198 ? -17.284 -22.057 17.812 1.00 51.31 198 SER A C 1
ATOM 1602 O O . SER A 1 198 ? -18.325 -21.913 17.170 1.00 51.31 198 SER A O 1
ATOM 1604 N N . ARG A 1 199 ? -17.107 -23.090 18.652 1.00 52.00 199 ARG A N 1
ATOM 1605 C CA . ARG A 1 199 ? -18.089 -24.180 18.813 1.00 52.00 199 ARG A CA 1
ATOM 1606 C C . ARG A 1 199 ? -19.362 -23.763 19.574 1.00 52.00 199 ARG A C 1
ATOM 1608 O O . ARG A 1 199 ? -20.434 -24.256 19.253 1.00 52.00 199 ARG A O 1
ATOM 1615 N N . GLY A 1 200 ? -19.300 -22.789 20.492 1.00 47.22 200 GLY A N 1
ATOM 1616 C CA . GLY A 1 200 ? -20.481 -22.319 21.252 1.00 47.22 200 GLY A CA 1
ATOM 1617 C C . GLY A 1 200 ? -21.310 -21.197 20.593 1.00 47.22 200 GLY A C 1
ATOM 1618 O O . GLY A 1 200 ? -22.484 -20.989 20.920 1.00 47.22 200 GLY A O 1
ATOM 1619 N N . SER A 1 201 ? -20.730 -20.444 19.651 1.00 52.03 201 SER A N 1
ATOM 1620 C CA . SER A 1 201 ? -21.411 -19.287 19.034 1.00 52.03 201 SER A CA 1
ATOM 1621 C C . SER A 1 201 ? -22.363 -19.657 17.884 1.00 52.03 201 SER A C 1
ATOM 1623 O O . SER A 1 201 ? -23.319 -18.924 17.605 1.00 52.03 201 SER A O 1
ATOM 1625 N N . GLY A 1 202 ? -22.154 -20.814 17.244 1.00 54.06 202 GLY A N 1
ATOM 1626 C CA . GLY A 1 202 ? -23.034 -21.325 16.189 1.00 54.06 202 GLY A CA 1
ATOM 1627 C C . GLY A 1 202 ? -24.404 -21.755 16.720 1.00 54.06 202 GLY A C 1
ATOM 1628 O O . GLY A 1 202 ? -25.442 -21.405 16.151 1.00 54.06 202 GLY A O 1
ATOM 1629 N N . GLU A 1 203 ? -24.426 -22.439 17.863 1.00 55.12 203 GLU A N 1
ATOM 1630 C CA . GLU A 1 203 ? -25.647 -22.996 18.451 1.00 55.12 203 GLU A CA 1
ATOM 1631 C C . GLU A 1 203 ? -26.571 -21.906 19.022 1.00 55.12 203 GLU A C 1
ATOM 1633 O O . GLU A 1 203 ? -27.789 -21.908 18.809 1.00 55.12 203 GLU A O 1
ATOM 1638 N N . THR A 1 204 ? -25.988 -20.878 19.645 1.00 58.47 204 THR A N 1
ATOM 1639 C CA . THR A 1 204 ? -26.731 -19.710 20.143 1.00 58.47 204 THR A CA 1
ATOM 1640 C C . THR A 1 204 ? -27.301 -18.847 19.009 1.00 58.47 204 THR A C 1
ATOM 1642 O O . THR A 1 204 ? -28.429 -18.347 19.124 1.00 58.47 204 THR A O 1
ATOM 1645 N N . ARG A 1 205 ? -26.598 -18.719 17.870 1.00 60.16 205 ARG A N 1
ATOM 1646 C CA . ARG A 1 205 ? -27.134 -18.069 16.656 1.00 60.16 205 ARG A CA 1
ATOM 1647 C C . ARG A 1 205 ? -28.269 -18.876 16.015 1.00 60.16 205 ARG A C 1
ATOM 1649 O O . ARG A 1 205 ? -29.287 -18.274 15.658 1.00 60.16 205 ARG A O 1
ATOM 1656 N N . ARG A 1 206 ? -28.152 -20.209 15.921 1.00 60.38 206 ARG A N 1
ATOM 1657 C CA . ARG A 1 206 ? -29.221 -21.090 15.402 1.00 60.38 206 ARG A CA 1
ATOM 1658 C C . ARG A 1 206 ? -30.481 -21.031 16.280 1.00 60.38 206 ARG A C 1
ATOM 1660 O O . ARG A 1 206 ? -31.571 -20.786 15.757 1.00 60.38 206 ARG A O 1
ATOM 1667 N N . ARG A 1 207 ? -30.343 -21.086 17.613 1.00 65.06 207 ARG A N 1
ATOM 1668 C CA . ARG A 1 207 ? -31.468 -20.907 18.559 1.00 65.06 207 ARG A CA 1
ATOM 1669 C C . ARG A 1 207 ? -32.143 -19.532 18.436 1.00 65.06 207 ARG A C 1
ATOM 1671 O O . ARG A 1 207 ? -33.373 -19.445 18.468 1.00 65.06 207 ARG A O 1
ATOM 1678 N N . ARG A 1 208 ? -31.379 -18.446 18.240 1.00 66.75 208 ARG A N 1
ATOM 1679 C CA . ARG A 1 208 ? -31.948 -17.096 18.028 1.00 66.75 208 ARG A CA 1
ATOM 1680 C C . ARG A 1 208 ? -32.745 -16.980 16.723 1.00 66.75 208 ARG A C 1
ATOM 1682 O O . ARG A 1 208 ? -33.804 -16.347 16.739 1.00 66.75 208 ARG A O 1
ATOM 1689 N N . LYS A 1 209 ? -32.291 -17.595 15.622 1.00 67.69 209 LYS A N 1
ATOM 1690 C CA . LYS A 1 209 ? -33.030 -17.605 14.343 1.00 67.69 209 LYS A CA 1
ATOM 1691 C C . LYS A 1 209 ? -34.357 -18.370 14.461 1.00 67.69 209 LYS A C 1
ATOM 1693 O O . LYS A 1 209 ? -35.399 -17.817 14.106 1.00 67.69 209 LYS A O 1
ATOM 1698 N N . HIS A 1 210 ? -34.358 -19.553 15.082 1.00 67.94 210 HIS A N 1
ATOM 1699 C CA . HIS A 1 210 ? -35.587 -20.332 15.300 1.00 67.94 210 HIS A CA 1
ATOM 1700 C C . HIS A 1 210 ? -36.631 -19.587 16.149 1.00 67.94 210 HIS A C 1
ATOM 1702 O O . HIS A 1 210 ? -37.824 -19.583 15.832 1.00 67.94 210 HIS A O 1
ATOM 1708 N N . ARG A 1 211 ? -36.193 -18.884 17.204 1.00 67.69 211 ARG A N 1
ATOM 1709 C CA . ARG A 1 211 ? -37.098 -18.132 18.091 1.00 67.69 211 ARG A CA 1
ATOM 1710 C C . ARG A 1 211 ? -37.750 -16.930 17.389 1.00 67.69 211 ARG A C 1
ATOM 1712 O O . ARG A 1 211 ? -38.906 -16.617 17.676 1.00 67.69 211 ARG A O 1
ATOM 1719 N N . ARG A 1 212 ? -37.055 -16.284 16.440 1.00 67.75 212 ARG A N 1
ATOM 1720 C CA . ARG A 1 212 ? -37.619 -15.197 15.611 1.00 67.75 212 ARG A CA 1
ATOM 1721 C C . ARG A 1 212 ? -38.659 -15.714 14.614 1.00 67.75 212 ARG A C 1
ATOM 1723 O O . ARG A 1 212 ? -39.718 -15.100 14.483 1.00 67.75 212 ARG A O 1
ATOM 1730 N N . HIS A 1 213 ? -38.414 -16.865 13.988 1.00 68.25 213 HIS A N 1
ATOM 1731 C CA . HIS A 1 213 ? -39.355 -17.455 13.030 1.00 68.25 213 HIS A CA 1
ATOM 1732 C C . HIS A 1 213 ? -40.677 -17.882 13.694 1.00 68.25 213 HIS A C 1
ATOM 1734 O O . HIS A 1 213 ? -41.762 -17.634 13.165 1.00 68.25 213 HIS A O 1
ATOM 1740 N N . ARG A 1 214 ? -40.603 -18.435 14.915 1.00 65.56 214 ARG A N 1
ATOM 1741 C CA . ARG A 1 214 ? -41.788 -18.837 15.696 1.00 65.56 214 ARG A CA 1
ATOM 1742 C C . ARG A 1 214 ? -42.646 -17.637 16.129 1.00 65.56 214 ARG A C 1
ATOM 1744 O O . ARG A 1 214 ? -43.870 -17.735 16.125 1.00 65.56 214 ARG A O 1
ATOM 1751 N N . LYS A 1 215 ? -42.028 -16.485 16.438 1.00 66.25 215 LYS A N 1
ATOM 1752 C CA . LYS A 1 215 ? -42.757 -15.239 16.755 1.00 66.25 215 LYS A CA 1
ATOM 1753 C C . LYS A 1 215 ? -43.466 -14.637 15.536 1.00 66.25 215 LYS A C 1
ATOM 1755 O O . LYS A 1 215 ? -44.588 -14.161 15.687 1.00 66.25 215 LYS A O 1
ATOM 1760 N N . ARG A 1 216 ? -42.866 -14.691 14.338 1.00 64.38 216 ARG A N 1
ATOM 1761 C CA . ARG A 1 216 ? -43.516 -14.207 13.103 1.00 64.38 216 ARG A CA 1
ATOM 1762 C C . ARG A 1 216 ? -44.766 -15.021 12.751 1.00 64.38 216 ARG A C 1
ATOM 1764 O O . ARG A 1 216 ? -45.807 -14.421 12.516 1.00 64.38 216 ARG A O 1
ATOM 1771 N N . ARG A 1 217 ? -44.711 -16.358 12.842 1.00 60.22 217 ARG A N 1
ATOM 1772 C CA . ARG A 1 217 ? -45.875 -17.232 12.575 1.00 60.22 217 ARG A CA 1
ATOM 1773 C C . ARG A 1 217 ? -47.065 -17.008 13.520 1.00 60.22 217 ARG A C 1
ATOM 1775 O O . ARG A 1 217 ? -48.206 -17.197 13.114 1.00 60.22 217 ARG A O 1
ATOM 1782 N N . ARG A 1 218 ? -46.826 -16.596 14.772 1.00 59.53 218 ARG A N 1
ATOM 1783 C CA . ARG A 1 218 ? -47.919 -16.283 15.713 1.00 59.53 218 ARG A CA 1
ATOM 1784 C C . ARG A 1 218 ? -48.633 -14.969 15.380 1.00 59.53 218 ARG A C 1
ATOM 1786 O O . ARG A 1 218 ? -49.837 -14.896 15.575 1.00 59.53 218 ARG A O 1
ATOM 1793 N N . ARG A 1 219 ? -47.923 -13.967 14.846 1.00 59.66 219 ARG A N 1
ATOM 1794 C CA . ARG A 1 219 ? -48.518 -12.667 14.474 1.00 59.66 219 ARG A CA 1
ATOM 1795 C C . ARG A 1 219 ? -49.321 -12.708 13.173 1.00 59.66 219 ARG A C 1
ATOM 1797 O O . ARG A 1 219 ? -50.262 -11.938 13.029 1.00 59.66 219 ARG A O 1
ATOM 1804 N N . SER A 1 220 ? -48.975 -13.586 12.233 1.00 58.66 220 SER A N 1
ATOM 1805 C CA . SER A 1 220 ? -49.756 -13.741 11.000 1.00 58.66 220 SER A CA 1
ATOM 1806 C C . SER A 1 220 ? -51.086 -14.462 11.241 1.00 58.66 220 SER A C 1
ATOM 1808 O O . SER A 1 220 ? -52.094 -14.045 10.685 1.00 58.66 220 SER A O 1
ATOM 1810 N N . ARG A 1 221 ? -51.131 -15.457 12.142 1.00 56.41 221 ARG A N 1
ATOM 1811 C CA . ARG A 1 221 ? -52.381 -16.163 12.493 1.00 56.41 221 ARG A CA 1
ATOM 1812 C C . ARG A 1 221 ? -53.407 -15.305 13.242 1.00 56.41 221 ARG A C 1
ATOM 1814 O O . ARG A 1 221 ? -54.599 -15.572 13.134 1.00 56.41 221 ARG A O 1
ATOM 1821 N N . SER A 1 222 ? -52.980 -14.284 13.986 1.00 55.94 222 SER A N 1
ATOM 1822 C CA . SER A 1 222 ? -53.912 -13.374 14.665 1.00 55.94 222 SER A CA 1
ATOM 1823 C C . SER A 1 222 ? -54.499 -12.308 13.735 1.00 55.94 222 SER A C 1
ATOM 1825 O O . SER A 1 222 ? -55.619 -11.874 13.968 1.00 55.94 222 SER A O 1
ATOM 1827 N N . ARG A 1 223 ? -53.806 -11.931 12.649 1.00 53.75 223 ARG A N 1
ATOM 1828 C CA . ARG A 1 223 ? -54.329 -10.978 11.648 1.00 53.75 223 ARG A CA 1
ATOM 1829 C C . ARG A 1 223 ? -55.342 -11.586 10.678 1.00 53.75 223 ARG A C 1
ATOM 1831 O O . ARG A 1 223 ? -56.196 -10.868 10.175 1.00 53.75 223 ARG A O 1
ATOM 1838 N N . SER A 1 224 ? -55.278 -12.891 10.423 1.00 53.69 224 SER A N 1
ATOM 1839 C CA . SER A 1 224 ? -56.250 -13.572 9.558 1.00 53.69 224 SER A CA 1
ATOM 1840 C C . SER A 1 224 ? -57.590 -13.852 10.250 1.00 53.69 224 SER A C 1
ATOM 1842 O O . SER A 1 224 ? -58.588 -14.022 9.566 1.00 53.69 224 SER A O 1
ATOM 1844 N N . ARG A 1 225 ? -57.645 -13.859 11.592 1.00 51.81 225 ARG A N 1
ATOM 1845 C CA . ARG A 1 225 ? -58.898 -14.052 12.351 1.00 51.81 225 ARG A CA 1
ATOM 1846 C C . ARG A 1 225 ? -59.735 -12.782 12.521 1.00 51.81 225 ARG A C 1
ATOM 1848 O O . ARG A 1 225 ? -60.924 -12.888 12.785 1.00 51.81 225 ARG A O 1
ATOM 1855 N N . SER A 1 226 ? -59.145 -11.598 12.369 1.00 53.28 226 SER A N 1
ATOM 1856 C CA . SER A 1 226 ? -59.864 -10.324 12.498 1.00 53.28 226 SER A CA 1
ATOM 1857 C C . SER A 1 226 ? -60.446 -9.798 11.182 1.00 53.28 226 SER A C 1
ATOM 1859 O O . SER A 1 226 ? -61.250 -8.876 11.216 1.00 53.28 226 SER A O 1
ATOM 1861 N N . ARG A 1 227 ? -60.096 -10.385 10.028 1.00 50.78 227 ARG A N 1
ATOM 1862 C CA . ARG A 1 227 ? -60.625 -9.977 8.711 1.00 50.78 227 ARG A CA 1
ATOM 1863 C C . ARG A 1 227 ? -61.889 -10.717 8.264 1.00 50.78 227 ARG A C 1
ATOM 1865 O O . ARG A 1 227 ? -62.481 -10.327 7.269 1.00 50.78 227 ARG A O 1
ATOM 1872 N N . SER A 1 228 ? -62.324 -11.751 8.981 1.00 53.44 228 SER A N 1
ATOM 1873 C CA . SER A 1 228 ? -63.501 -12.551 8.611 1.00 53.44 228 SER A CA 1
ATOM 1874 C C . SER A 1 228 ? -64.813 -12.104 9.273 1.00 53.44 228 SER A C 1
ATOM 1876 O O . SER A 1 228 ? -65.815 -12.792 9.123 1.00 53.44 228 SER A O 1
ATOM 1878 N N . ARG A 1 229 ? -64.842 -10.976 10.001 1.00 53.59 229 ARG A N 1
ATOM 1879 C CA . ARG A 1 229 ? -66.035 -10.519 10.749 1.00 53.59 229 ARG A CA 1
ATOM 1880 C C . ARG A 1 229 ? -66.734 -9.269 10.210 1.00 53.59 229 ARG A C 1
ATOM 1882 O O . ARG A 1 229 ? -67.702 -8.828 10.812 1.00 53.59 229 ARG A O 1
ATOM 1889 N N . SER A 1 230 ? -66.312 -8.728 9.074 1.00 51.94 230 SER A N 1
ATOM 1890 C CA . SER A 1 230 ? -66.915 -7.521 8.498 1.00 51.94 230 SER A CA 1
ATOM 1891 C C . SER A 1 230 ? -67.206 -7.707 7.011 1.00 51.94 230 SER A C 1
ATOM 1893 O O . SER A 1 230 ? -66.561 -7.116 6.151 1.00 51.94 230 SER A O 1
ATOM 1895 N N . ARG A 1 231 ? -68.191 -8.557 6.702 1.00 53.91 231 ARG A N 1
ATOM 1896 C CA . ARG A 1 231 ? -68.919 -8.473 5.431 1.00 53.91 231 ARG A CA 1
ATOM 1897 C C . ARG A 1 231 ? -70.173 -7.626 5.674 1.00 53.91 231 ARG A C 1
ATOM 1899 O O . ARG A 1 231 ? -71.068 -8.109 6.367 1.00 53.91 231 ARG A O 1
ATOM 1906 N N . PRO A 1 232 ? -70.239 -6.379 5.182 1.00 54.03 232 PRO A N 1
ATOM 1907 C CA . PRO A 1 232 ? -71.481 -5.620 5.204 1.00 54.03 232 PRO A CA 1
ATOM 1908 C C . PRO A 1 232 ? -72.506 -6.319 4.303 1.00 54.03 232 PRO A C 1
ATOM 1910 O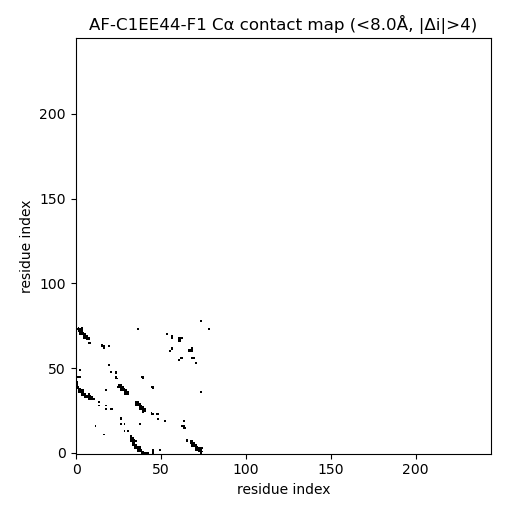 O . PRO A 1 232 ? -72.193 -6.700 3.175 1.00 54.03 232 PRO A O 1
ATOM 1913 N N . ARG A 1 233 ? -73.715 -6.529 4.834 1.00 52.88 233 ARG A N 1
ATOM 1914 C CA . ARG A 1 233 ? -74.882 -6.990 4.074 1.00 52.88 233 ARG A CA 1
ATOM 1915 C C . ARG A 1 233 ? -75.171 -5.951 2.991 1.00 52.88 233 ARG A C 1
ATOM 1917 O O . ARG A 1 233 ? -75.545 -4.825 3.304 1.00 52.88 233 ARG A O 1
ATOM 1924 N N . SER A 1 234 ? -74.950 -6.327 1.737 1.00 56.50 234 SER A N 1
ATOM 1925 C CA . SER A 1 234 ? -75.334 -5.548 0.566 1.00 56.50 234 SER A CA 1
ATOM 1926 C C . SER A 1 234 ? -76.851 -5.368 0.556 1.00 56.50 234 SER A C 1
ATOM 1928 O O . SER A 1 234 ? -77.604 -6.341 0.571 1.00 56.50 234 SER A O 1
ATOM 1930 N N . ARG A 1 235 ? -77.248 -4.099 0.593 1.00 56.44 235 ARG A N 1
ATOM 1931 C CA . ARG A 1 235 ? -78.604 -3.562 0.493 1.00 56.44 235 ARG A CA 1
ATOM 1932 C C . ARG A 1 235 ? -79.143 -3.881 -0.907 1.00 56.44 235 ARG A C 1
ATOM 1934 O O . ARG A 1 235 ? -78.452 -3.619 -1.888 1.00 56.44 235 ARG A O 1
ATOM 1941 N N . SER A 1 236 ? -80.317 -4.500 -0.979 1.00 57.66 236 SER A N 1
ATOM 1942 C CA . SER A 1 236 ? -80.987 -4.847 -2.235 1.00 57.66 236 SER A CA 1
ATOM 1943 C C . SER A 1 236 ? -81.289 -3.591 -3.065 1.00 57.66 236 SER A C 1
ATOM 1945 O O . SER A 1 236 ? -81.661 -2.578 -2.472 1.00 57.66 236 SER A O 1
ATOM 1947 N N . PRO A 1 237 ? -81.153 -3.637 -4.401 1.00 60.28 237 PRO A N 1
ATOM 1948 C CA . PRO A 1 237 ? -81.559 -2.535 -5.263 1.00 60.28 237 PRO A CA 1
ATOM 1949 C C . PRO A 1 237 ? -83.090 -2.462 -5.346 1.00 60.28 237 PRO A C 1
ATOM 1951 O O . PRO A 1 237 ? -83.758 -3.468 -5.602 1.00 60.28 237 PRO A O 1
ATOM 1954 N N . GLU A 1 238 ? -83.629 -1.269 -5.096 1.00 58.31 238 GLU A N 1
ATOM 1955 C CA . GLU A 1 238 ? -85.027 -0.931 -5.352 1.00 58.31 238 GLU A CA 1
ATOM 1956 C C . GLU A 1 238 ? -85.318 -1.000 -6.853 1.00 58.31 238 GLU A C 1
ATOM 1958 O O . GLU A 1 238 ? -84.531 -0.556 -7.688 1.00 58.31 238 GLU A O 1
ATOM 1963 N N . ARG A 1 239 ? -86.465 -1.598 -7.178 1.00 55.94 239 ARG A N 1
ATOM 1964 C CA . ARG A 1 239 ? -87.048 -1.626 -8.516 1.00 55.94 239 ARG A CA 1
ATOM 1965 C C . ARG A 1 239 ? -87.629 -0.247 -8.818 1.00 55.94 239 ARG A C 1
ATOM 1967 O O . ARG A 1 239 ? -88.621 0.128 -8.202 1.00 55.94 239 ARG A O 1
ATOM 1974 N N . THR A 1 240 ? -87.069 0.463 -9.786 1.00 65.50 240 THR A N 1
ATOM 1975 C CA . THR A 1 240 ? -87.764 1.567 -10.454 1.00 65.50 240 THR A CA 1
ATOM 1976 C C . THR A 1 240 ? -88.648 0.997 -11.566 1.00 65.50 240 THR A C 1
ATOM 1978 O O . THR A 1 240 ? -88.153 0.342 -12.483 1.00 65.50 240 THR A O 1
ATOM 1981 N N . ARG A 1 241 ? -89.960 1.191 -11.392 1.00 59.16 241 ARG A N 1
ATOM 1982 C CA . ARG A 1 241 ? -91.036 1.131 -12.401 1.00 59.16 241 ARG A CA 1
ATOM 1983 C C . ARG A 1 241 ? -90.867 2.319 -13.378 1.00 59.16 241 ARG A C 1
ATOM 1985 O O . ARG A 1 241 ? -90.206 3.275 -12.977 1.00 59.16 241 ARG A O 1
ATOM 1992 N N . ASP A 1 242 ? -91.135 2.137 -14.679 1.00 59.06 242 ASP A N 1
ATOM 1993 C CA . ASP A 1 242 ? -92.302 2.699 -15.430 1.00 59.06 242 ASP A CA 1
ATOM 1994 C C . ASP A 1 242 ? -92.494 4.208 -15.167 1.00 59.06 242 ASP A C 1
ATOM 1996 O O . ASP A 1 242 ? -92.425 4.631 -14.020 1.00 59.06 242 ASP A O 1
ATOM 2000 N N . ASP A 1 243 ? -92.596 5.116 -16.137 1.00 53.31 243 ASP A N 1
ATOM 2001 C CA . ASP A 1 243 ? -93.416 5.193 -17.360 1.00 53.31 243 ASP A CA 1
ATOM 2002 C C . ASP A 1 243 ? -92.612 6.012 -18.424 1.00 53.31 243 ASP A C 1
ATOM 2004 O O . ASP A 1 243 ? -91.661 6.701 -18.054 1.00 53.31 243 ASP A O 1
ATOM 2008 N N . GLY A 1 244 ? -92.789 5.976 -19.750 1.00 66.94 244 GLY A N 1
ATOM 2009 C CA . GLY A 1 244 ? -94.009 6.018 -20.559 1.00 66.94 244 GLY A CA 1
ATOM 2010 C C . GLY A 1 244 ? -94.044 7.353 -21.341 1.00 66.94 244 GLY A C 1
ATOM 2011 O O . GLY A 1 244 ? -93.969 8.402 -20.707 1.00 66.94 244 GLY A O 1
ATOM 2012 N N . ASP A 1 245 ? -94.156 7.254 -22.676 1.00 51.28 245 ASP A N 1
ATOM 2013 C CA . ASP A 1 245 ? -94.267 8.284 -23.748 1.00 51.28 245 ASP A CA 1
ATOM 2014 C C . ASP A 1 245 ? -93.028 9.105 -24.173 1.00 51.28 245 ASP A C 1
ATOM 2016 O O . ASP A 1 245 ? -92.623 10.073 -23.490 1.00 51.28 245 ASP A O 1
#